Protein AF-A0A653CXF0-F1 (afdb_monomer)

Foldseek 3Di:
DVLVVVQVVCVVPDVDRDDSVRVVVVLVVLLVVLLVLLVVQVCLVPPDDPDDRDDRDDDPSSVVSCVVVDPVRVDDDDPPDPPPPPPPDDDDDDDPPPPDPDDDPDDPDDPPPDPPPDPDDDDPDDDDDDDDDDDDDDDDDDDDDDDPPVVDDPVVVVDPPDDPDDPDPPPPPDDPPPVVVVVVVVVVVVVVVVVVVVVVVVVVVVVVVVVVVVVVVVVVVVVVVVD

Mean predicted aligned error: 22.59 Å

Structure (mmCIF, N/CA/C/O backbone):
data_AF-A0A653CXF0-F1
#
_entry.id   AF-A0A653CXF0-F1
#
loop_
_atom_site.group_PDB
_atom_site.id
_atom_site.type_symbol
_atom_site.label_atom_id
_atom_site.label_alt_id
_atom_site.label_comp_id
_atom_site.label_asym_id
_atom_site.label_entity_id
_atom_site.label_seq_id
_atom_site.pdbx_PDB_ins_code
_atom_site.Cartn_x
_atom_site.Cartn_y
_atom_site.Cartn_z
_atom_site.occupancy
_atom_site.B_iso_or_equiv
_atom_site.auth_seq_id
_atom_site.auth_comp_id
_atom_site.auth_asym_id
_atom_site.auth_atom_id
_atom_site.pdbx_PDB_model_num
ATOM 1 N N . MET A 1 1 ? 15.974 -24.817 -5.672 1.00 69.25 1 MET A N 1
ATOM 2 C CA . MET A 1 1 ? 16.445 -23.540 -6.255 1.00 69.25 1 MET A CA 1
ATOM 3 C C . MET A 1 1 ? 15.367 -22.985 -7.190 1.00 69.25 1 MET A C 1
ATOM 5 O O . MET A 1 1 ? 15.348 -23.376 -8.347 1.00 69.25 1 MET A O 1
ATOM 9 N N . CYS A 1 2 ? 14.448 -22.125 -6.724 1.00 89.69 2 CYS A N 1
ATOM 10 C CA . CYS A 1 2 ? 13.361 -21.602 -7.580 1.00 89.69 2 CYS A CA 1
ATOM 11 C C . CYS A 1 2 ? 13.866 -20.852 -8.822 1.00 89.69 2 CYS A C 1
ATOM 13 O O . CYS A 1 2 ? 13.297 -21.013 -9.890 1.00 89.69 2 CYS A O 1
ATOM 15 N N . TRP A 1 3 ? 14.970 -20.108 -8.713 1.00 92.56 3 TRP A N 1
ATOM 16 C CA . TRP A 1 3 ? 15.541 -19.367 -9.846 1.00 92.56 3 TRP A CA 1
ATOM 17 C C . TRP A 1 3 ? 16.076 -20.253 -10.975 1.00 92.56 3 TRP A C 1
ATOM 19 O O . TRP A 1 3 ? 16.042 -19.825 -12.118 1.00 92.56 3 TRP A O 1
ATOM 29 N N . LYS A 1 4 ? 16.510 -21.484 -10.671 1.00 91.19 4 LYS A N 1
ATOM 30 C CA . LYS A 1 4 ? 16.938 -22.446 -11.699 1.00 91.19 4 LYS A CA 1
ATOM 31 C C . LYS A 1 4 ? 15.759 -22.971 -12.520 1.00 91.19 4 LYS A C 1
ATOM 33 O O . LYS A 1 4 ? 15.875 -23.105 -13.723 1.00 91.19 4 LYS A O 1
ATOM 38 N N . LYS A 1 5 ? 14.599 -23.180 -11.884 1.00 92.81 5 LYS A N 1
ATOM 39 C CA . LYS A 1 5 ? 13.366 -23.544 -12.603 1.00 92.81 5 LYS A CA 1
ATOM 40 C C . LYS A 1 5 ? 12.909 -22.424 -13.537 1.00 92.81 5 LYS A C 1
ATOM 42 O O . LYS A 1 5 ? 12.552 -22.677 -14.673 1.00 92.81 5 LYS A O 1
ATOM 47 N N . VAL A 1 6 ? 12.981 -21.178 -13.061 1.00 91.38 6 VAL A N 1
ATOM 48 C CA . VAL A 1 6 ? 12.663 -19.997 -13.880 1.00 91.38 6 VAL A CA 1
ATOM 49 C C . VAL A 1 6 ? 13.626 -19.864 -15.061 1.00 91.38 6 VAL A C 1
ATOM 51 O O . VAL A 1 6 ? 13.209 -19.476 -16.140 1.00 91.38 6 VAL A O 1
ATOM 54 N N . GLU A 1 7 ? 14.907 -20.176 -14.868 1.00 92.81 7 GLU A N 1
ATOM 55 C CA . GLU A 1 7 ? 15.900 -20.228 -15.945 1.00 92.81 7 GLU A CA 1
ATOM 56 C C . GLU A 1 7 ? 15.576 -21.314 -16.978 1.00 92.81 7 GLU A C 1
ATOM 58 O O . GLU A 1 7 ? 15.587 -21.019 -18.169 1.00 92.81 7 GLU A O 1
ATOM 63 N N . GLU A 1 8 ? 15.256 -22.534 -16.539 1.00 91.38 8 GLU A N 1
ATOM 64 C CA . GLU A 1 8 ? 14.835 -23.633 -17.419 1.00 91.38 8 GLU A CA 1
ATOM 65 C C . GLU A 1 8 ? 13.606 -23.224 -18.249 1.00 91.38 8 GLU A C 1
ATOM 67 O O . GLU A 1 8 ? 13.675 -23.206 -19.475 1.00 91.38 8 GLU A O 1
ATOM 72 N N . GLU A 1 9 ? 12.533 -22.771 -17.595 1.00 92.81 9 GLU A N 1
ATOM 73 C CA . GLU A 1 9 ? 11.303 -22.323 -18.263 1.00 92.81 9 GLU A CA 1
ATOM 74 C C . GLU A 1 9 ? 11.547 -21.138 -19.214 1.00 92.81 9 GLU A C 1
ATOM 76 O O . GLU A 1 9 ? 10.976 -21.082 -20.305 1.00 92.81 9 GLU A O 1
ATOM 81 N N . PHE A 1 10 ? 12.404 -20.185 -18.832 1.00 91.69 10 PHE A N 1
ATOM 82 C CA . PHE A 1 10 ? 12.735 -19.031 -19.669 1.00 91.69 10 PHE A CA 1
ATOM 83 C C . PHE A 1 10 ? 13.493 -19.454 -20.931 1.00 91.69 10 PHE A C 1
ATOM 85 O O . PHE A 1 10 ? 13.161 -19.005 -22.025 1.00 91.69 10 PHE A O 1
ATOM 92 N N . ASN A 1 11 ? 14.478 -20.339 -20.788 1.00 90.25 11 ASN A N 1
ATOM 93 C CA . ASN A 1 11 ? 15.306 -20.811 -21.895 1.00 90.25 11 ASN A CA 1
ATOM 94 C C . ASN A 1 11 ? 14.568 -21.800 -22.816 1.00 90.25 11 ASN A C 1
ATOM 96 O O . ASN A 1 11 ? 14.978 -21.983 -23.958 1.00 90.25 11 ASN A O 1
ATOM 100 N N . GLU A 1 12 ? 13.480 -22.423 -22.354 1.00 91.31 12 GLU A N 1
ATOM 101 C CA . GLU A 1 12 ? 12.572 -23.205 -23.206 1.00 91.31 12 GLU A CA 1
ATOM 102 C C . GLU A 1 12 ? 11.726 -22.321 -24.137 1.00 91.31 12 GLU A C 1
ATOM 104 O O . GLU A 1 12 ? 11.368 -22.744 -25.238 1.00 91.31 12 GLU A O 1
ATOM 109 N N . HIS A 1 13 ? 11.399 -21.099 -23.706 1.00 86.19 13 HIS A N 1
ATOM 110 C CA . HIS A 1 13 ? 10.507 -20.189 -24.433 1.00 86.19 13 HIS A CA 1
ATOM 111 C C . HIS A 1 13 ? 11.250 -19.121 -25.245 1.00 86.19 13 HIS A C 1
ATOM 113 O O . HIS A 1 13 ? 10.732 -18.662 -26.266 1.00 86.19 13 HIS A O 1
ATOM 119 N N . ASP A 1 14 ? 12.434 -18.703 -24.798 1.00 87.06 14 ASP A N 1
ATOM 120 C CA . ASP A 1 14 ? 13.240 -17.671 -25.446 1.00 87.06 14 ASP A CA 1
ATOM 121 C C . ASP A 1 14 ? 14.356 -18.285 -26.308 1.00 87.06 14 ASP A C 1
ATOM 123 O O . ASP A 1 14 ? 14.831 -19.394 -26.073 1.00 87.06 14 ASP A O 1
ATOM 127 N N . LYS A 1 15 ? 14.790 -17.559 -27.339 1.00 80.88 15 LYS A N 1
ATOM 128 C CA . LYS A 1 15 ? 15.885 -18.000 -28.223 1.00 80.88 15 LYS A CA 1
ATOM 129 C C . LYS A 1 15 ? 17.261 -17.721 -27.623 1.00 80.88 15 LYS A C 1
ATOM 131 O O . LYS A 1 15 ? 18.237 -18.360 -28.013 1.00 80.88 15 LYS A O 1
ATOM 136 N N . ASP A 1 16 ? 17.330 -16.774 -26.690 1.00 87.00 16 ASP A N 1
ATOM 137 C CA . ASP A 1 16 ? 18.566 -16.340 -26.055 1.00 87.00 16 ASP A CA 1
ATOM 138 C C . ASP A 1 16 ? 18.723 -16.969 -24.673 1.00 87.00 16 ASP A C 1
ATOM 140 O O . ASP A 1 16 ? 17.953 -16.682 -23.756 1.00 87.00 16 ASP A O 1
ATOM 144 N N . PHE A 1 17 ? 19.795 -17.741 -24.491 1.00 88.75 17 PHE A N 1
ATOM 145 C CA . PHE A 1 17 ? 20.113 -18.316 -23.190 1.00 88.75 17 PHE A CA 1
ATOM 146 C C . PHE A 1 17 ? 20.422 -17.216 -22.163 1.00 88.75 17 PHE A C 1
ATOM 148 O O . PHE A 1 17 ? 21.285 -16.352 -22.379 1.00 88.75 17 PHE A O 1
ATOM 155 N N . LYS A 1 18 ? 19.731 -17.253 -21.022 1.00 88.69 18 LYS A N 1
ATOM 156 C CA . LYS A 1 18 ? 19.993 -16.390 -19.866 1.00 88.69 18 LYS A CA 1
ATOM 157 C C . LYS A 1 18 ? 20.295 -17.242 -18.647 1.00 88.69 18 LYS A C 1
ATOM 159 O O . LYS A 1 18 ? 19.538 -18.146 -18.316 1.00 88.69 18 LYS A O 1
ATOM 164 N N . ASP A 1 19 ? 21.360 -16.868 -17.947 1.00 93.19 19 ASP A N 1
ATOM 165 C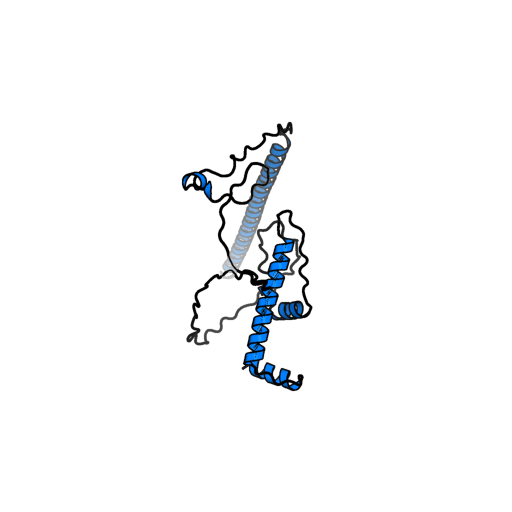 CA . ASP A 1 19 ? 21.697 -17.455 -16.655 1.00 93.19 19 ASP A CA 1
ATOM 166 C C . ASP A 1 19 ? 20.739 -16.967 -15.552 1.00 93.19 19 ASP A C 1
ATOM 168 O O . ASP A 1 19 ? 20.311 -15.800 -15.536 1.00 93.19 19 ASP A O 1
ATOM 172 N N . TRP A 1 20 ? 20.438 -17.838 -14.587 1.00 92.50 20 TRP A N 1
ATOM 173 C CA . TRP A 1 20 ? 19.546 -17.526 -13.466 1.00 92.50 20 TRP A CA 1
ATOM 174 C C . TRP A 1 20 ? 19.986 -16.294 -12.656 1.00 92.50 20 TRP A C 1
ATOM 176 O O . TRP A 1 20 ? 19.126 -15.574 -12.131 1.00 92.50 20 TRP A O 1
ATOM 186 N N . GLN A 1 21 ? 21.292 -15.998 -12.551 1.00 92.88 21 GLN A N 1
ATOM 187 C CA . GLN A 1 21 ? 21.774 -14.798 -11.852 1.00 92.88 21 GLN A CA 1
ATOM 188 C C . GLN A 1 21 ? 21.363 -13.536 -12.606 1.00 92.88 21 GLN A C 1
ATOM 190 O O . GLN A 1 21 ? 20.885 -12.573 -12.001 1.00 92.88 21 GLN A O 1
ATOM 195 N N . SER A 1 22 ? 21.479 -13.563 -13.934 1.00 91.75 22 SER A N 1
ATOM 196 C CA . SER A 1 22 ? 21.090 -12.450 -14.801 1.00 91.75 22 SER A CA 1
ATOM 197 C C . SER A 1 22 ? 19.585 -12.189 -14.734 1.00 91.75 22 SER A C 1
ATOM 199 O O . SER A 1 22 ? 19.161 -11.036 -14.618 1.00 91.75 22 SER A O 1
ATOM 201 N N . LEU A 1 23 ? 18.767 -13.248 -14.728 1.00 91.56 23 LEU A N 1
ATOM 202 C CA . LEU A 1 23 ? 17.313 -13.143 -14.563 1.00 91.56 23 LEU A CA 1
ATOM 203 C C . LEU A 1 23 ? 16.937 -12.561 -13.195 1.00 91.56 23 LEU A C 1
ATOM 205 O O . LEU A 1 23 ? 16.112 -11.647 -13.109 1.00 91.56 23 LEU A O 1
ATOM 209 N N . LYS A 1 24 ? 17.601 -13.015 -12.128 1.00 93.25 24 LYS A N 1
ATOM 210 C CA . LYS A 1 24 ? 17.402 -12.496 -10.771 1.00 93.25 24 LYS A CA 1
ATOM 211 C C . LYS A 1 24 ? 17.770 -11.015 -10.659 1.00 93.25 24 LYS A C 1
ATOM 213 O O . LYS A 1 24 ? 17.011 -10.235 -10.081 1.00 93.25 24 LYS A O 1
ATOM 218 N N . ILE A 1 25 ? 18.907 -10.604 -11.224 1.00 93.88 25 ILE A N 1
ATOM 219 C CA . ILE A 1 25 ? 19.340 -9.199 -11.255 1.00 93.88 25 ILE A CA 1
ATOM 220 C C . ILE A 1 25 ? 18.326 -8.352 -12.027 1.00 93.88 25 ILE A C 1
ATOM 222 O O . ILE A 1 25 ? 17.895 -7.307 -11.535 1.00 93.88 25 ILE A O 1
ATOM 226 N N . LYS A 1 26 ? 17.888 -8.818 -13.202 1.00 92.38 26 LYS A N 1
ATOM 227 C CA . LYS A 1 26 ? 16.883 -8.129 -14.016 1.00 92.38 26 LYS A CA 1
ATOM 228 C C . LYS A 1 26 ? 15.578 -7.942 -13.244 1.00 92.38 26 LYS A C 1
ATOM 230 O O . LYS A 1 26 ? 15.078 -6.821 -13.184 1.00 92.38 26 LYS A O 1
ATOM 235 N N . TYR A 1 27 ? 15.071 -8.991 -12.599 1.00 94.12 27 TYR A N 1
ATOM 236 C CA . TYR A 1 27 ? 13.871 -8.906 -11.768 1.00 94.12 27 TYR A CA 1
ATOM 237 C C . TYR A 1 27 ? 14.033 -7.910 -10.616 1.00 94.12 27 TYR A C 1
ATOM 239 O O . TYR A 1 27 ? 13.170 -7.059 -10.417 1.00 94.12 27 TYR A O 1
ATOM 247 N N . ASN A 1 28 ? 15.152 -7.949 -9.890 1.00 93.06 28 ASN A N 1
ATOM 248 C CA . ASN A 1 28 ? 15.410 -7.009 -8.797 1.00 93.06 28 ASN A CA 1
ATOM 249 C C . ASN A 1 28 ? 15.476 -5.554 -9.280 1.00 93.06 28 ASN A C 1
ATOM 251 O O . ASN A 1 28 ? 14.953 -4.656 -8.618 1.00 93.06 28 ASN A O 1
ATOM 255 N N . ASN A 1 29 ? 16.072 -5.318 -10.449 1.00 93.56 29 ASN A N 1
ATOM 256 C CA . ASN A 1 29 ? 16.107 -3.999 -11.069 1.00 93.56 29 ASN A CA 1
ATOM 257 C C . ASN A 1 29 ? 14.707 -3.534 -11.483 1.00 93.56 29 ASN A C 1
ATOM 259 O O . ASN A 1 29 ? 14.353 -2.387 -11.216 1.00 93.56 29 ASN A O 1
ATOM 263 N N . LEU A 1 30 ? 13.896 -4.416 -12.078 1.00 93.31 30 LEU A N 1
ATOM 264 C CA . LEU A 1 30 ? 12.495 -4.123 -12.391 1.00 93.31 30 LEU A CA 1
ATOM 265 C C . LEU A 1 30 ? 11.718 -3.797 -11.115 1.00 93.31 30 LEU A C 1
ATOM 267 O O . LEU A 1 30 ? 11.130 -2.728 -11.025 1.00 93.31 30 LEU A O 1
ATOM 271 N N . LYS A 1 31 ? 11.811 -4.641 -10.085 1.00 92.19 31 LYS A N 1
ATOM 272 C CA . LYS A 1 31 ? 11.182 -4.432 -8.775 1.00 92.19 31 LYS A CA 1
ATOM 273 C C . LYS A 1 31 ? 11.522 -3.065 -8.178 1.00 92.19 31 LYS A C 1
ATOM 275 O O . LYS A 1 31 ? 10.624 -2.367 -7.710 1.00 92.19 31 LYS A O 1
ATOM 280 N N . ARG A 1 32 ? 12.797 -2.660 -8.199 1.00 91.12 32 ARG A N 1
ATOM 281 C CA . ARG A 1 32 ? 13.229 -1.333 -7.723 1.00 91.12 32 ARG A CA 1
ATOM 282 C C . ARG A 1 32 ? 12.626 -0.204 -8.561 1.00 91.12 32 ARG A C 1
ATOM 284 O O . ARG A 1 32 ? 12.053 0.722 -7.994 1.00 91.12 32 ARG A O 1
ATOM 291 N N . LYS A 1 33 ? 12.706 -0.300 -9.892 1.00 91.38 33 LYS A N 1
ATOM 292 C CA . LYS A 1 33 ? 12.145 0.704 -10.814 1.00 91.38 33 LYS A CA 1
ATOM 293 C C . LYS A 1 33 ? 10.635 0.858 -10.64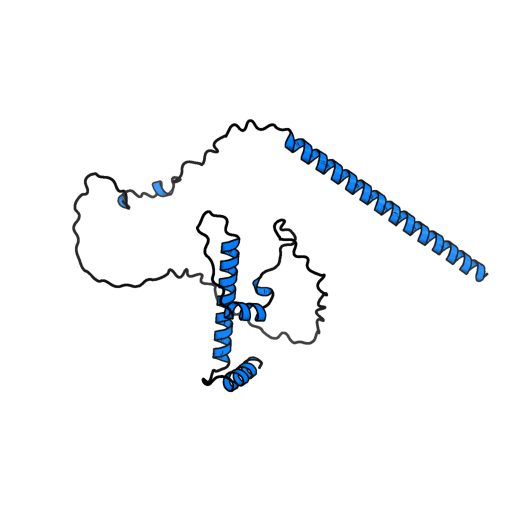8 1.00 91.38 33 LYS A C 1
ATOM 295 O O . LYS A 1 33 ? 10.143 1.980 -10.586 1.00 91.38 33 LYS A O 1
ATOM 300 N N . THR A 1 34 ? 9.913 -0.252 -10.526 1.00 91.31 34 THR A N 1
ATOM 301 C CA . THR A 1 34 ? 8.467 -0.262 -10.305 1.00 91.31 34 THR A CA 1
ATOM 302 C C . THR A 1 34 ? 8.120 0.430 -8.989 1.00 91.31 34 THR A C 1
ATOM 304 O O . THR A 1 34 ? 7.308 1.350 -8.994 1.00 91.31 34 THR A O 1
ATOM 307 N N . LYS A 1 35 ? 8.786 0.085 -7.876 1.00 89.75 35 LYS A N 1
ATOM 308 C CA . LYS A 1 35 ? 8.574 0.766 -6.585 1.00 89.75 35 LYS A CA 1
ATOM 309 C C . LYS A 1 35 ? 8.770 2.279 -6.685 1.00 89.75 35 LYS A C 1
ATOM 311 O O . LYS A 1 35 ? 7.919 3.030 -6.216 1.00 89.75 35 LYS A O 1
ATOM 316 N N . LEU A 1 36 ? 9.850 2.713 -7.337 1.00 89.75 36 LEU A N 1
ATOM 317 C CA . LEU A 1 36 ? 10.123 4.132 -7.542 1.00 89.75 36 LEU A CA 1
ATOM 318 C C . LEU A 1 36 ? 8.989 4.802 -8.329 1.00 89.75 36 LEU A C 1
ATOM 320 O O . LEU A 1 36 ? 8.429 5.788 -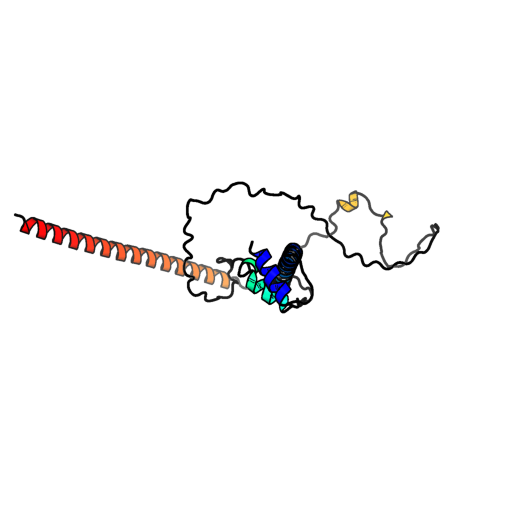7.863 1.00 89.75 36 LEU A O 1
ATOM 324 N N . LYS A 1 37 ? 8.569 4.219 -9.457 1.00 89.56 37 LYS A N 1
ATOM 325 C CA . LYS A 1 37 ? 7.505 4.779 -10.305 1.00 89.56 37 LYS A CA 1
ATOM 326 C C . LYS A 1 37 ? 6.167 4.929 -9.589 1.00 89.56 37 LYS A C 1
ATOM 328 O O . LYS A 1 37 ? 5.513 5.958 -9.731 1.00 89.56 37 LYS A O 1
ATOM 333 N N . PHE A 1 38 ? 5.761 3.933 -8.809 1.00 88.19 38 PHE A N 1
ATOM 334 C CA . PHE A 1 38 ? 4.520 4.025 -8.038 1.00 88.19 38 PHE A CA 1
ATOM 335 C C . PHE A 1 38 ? 4.629 5.034 -6.889 1.00 88.19 38 PHE A C 1
ATOM 337 O O . PHE A 1 38 ? 3.664 5.750 -6.627 1.00 88.19 38 PHE A O 1
ATOM 344 N N . SER A 1 39 ? 5.800 5.156 -6.254 1.00 86.25 39 SER A N 1
ATOM 345 C CA . SER A 1 39 ? 6.029 6.184 -5.231 1.00 86.25 39 SER A CA 1
ATOM 346 C C . SER A 1 39 ? 6.010 7.603 -5.812 1.00 86.25 39 SER A C 1
ATOM 348 O O . SER A 1 39 ? 5.374 8.480 -5.235 1.00 86.25 39 SER A O 1
ATOM 350 N N . GLU A 1 40 ? 6.612 7.812 -6.990 1.00 86.94 40 GLU A N 1
ATOM 351 C CA . GLU A 1 40 ? 6.558 9.074 -7.741 1.00 86.94 40 GLU A CA 1
ATOM 352 C C . GLU A 1 40 ? 5.114 9.420 -8.106 1.00 86.94 40 GLU A C 1
ATOM 354 O O . GLU A 1 40 ? 4.685 10.555 -7.924 1.00 86.94 40 GLU A O 1
ATOM 359 N N . ASN A 1 41 ? 4.342 8.436 -8.578 1.00 87.31 41 ASN A N 1
ATOM 360 C CA . ASN A 1 41 ? 2.943 8.647 -8.929 1.00 87.31 41 ASN A CA 1
ATOM 361 C C . ASN A 1 41 ? 2.108 9.049 -7.705 1.00 87.31 41 ASN A C 1
ATOM 363 O O . ASN A 1 41 ? 1.360 10.020 -7.766 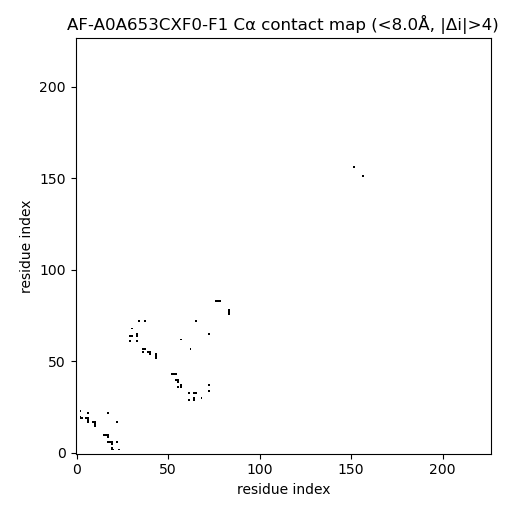1.00 87.31 41 ASN A O 1
ATOM 367 N N . LYS A 1 42 ? 2.273 8.347 -6.574 1.00 84.25 42 LYS A N 1
ATOM 368 C CA . LYS A 1 42 ? 1.588 8.680 -5.317 1.00 84.25 42 LYS A CA 1
ATOM 369 C C . LYS A 1 42 ? 1.956 10.086 -4.848 1.00 84.25 42 LYS A C 1
ATOM 371 O O . LYS A 1 42 ? 1.066 10.861 -4.518 1.00 84.25 42 LYS A O 1
ATOM 376 N N . LEU A 1 43 ? 3.243 10.433 -4.896 1.00 83.19 43 LEU A N 1
ATOM 377 C CA . LEU A 1 43 ? 3.723 11.762 -4.532 1.00 83.19 43 LEU A CA 1
ATOM 378 C C . LEU A 1 43 ? 3.111 12.838 -5.430 1.00 83.19 43 LEU A C 1
ATOM 380 O O . LEU A 1 43 ? 2.602 13.819 -4.904 1.00 83.19 43 LEU A O 1
ATOM 384 N N . ASN A 1 44 ? 3.093 12.644 -6.751 1.00 83.38 44 ASN A N 1
ATOM 385 C CA . ASN A 1 44 ? 2.508 13.605 -7.690 1.00 83.38 44 ASN A CA 1
ATOM 386 C C . ASN A 1 44 ? 1.001 13.808 -7.469 1.00 83.38 44 ASN A C 1
ATOM 388 O O . ASN A 1 44 ? 0.498 14.898 -7.731 1.00 83.38 44 ASN A O 1
ATOM 392 N N . ILE A 1 45 ? 0.288 12.785 -6.985 1.00 80.69 45 ILE A N 1
ATOM 393 C CA . ILE A 1 45 ? -1.131 12.881 -6.611 1.00 80.69 45 ILE A CA 1
ATOM 394 C C . ILE A 1 45 ? -1.299 13.682 -5.312 1.00 80.69 45 ILE A C 1
ATOM 396 O O . ILE A 1 45 ? -2.170 14.543 -5.233 1.00 80.69 45 ILE A O 1
ATOM 400 N N . THR A 1 46 ? -0.468 13.426 -4.298 1.00 78.19 46 THR A N 1
ATOM 401 C CA . THR A 1 46 ? -0.604 14.039 -2.963 1.00 78.19 46 THR A CA 1
ATOM 402 C C . THR A 1 46 ? 0.159 15.357 -2.799 1.00 78.19 46 THR A C 1
ATOM 404 O O . THR A 1 46 ? 0.124 15.963 -1.729 1.00 78.19 46 THR A O 1
ATOM 407 N N . GLN A 1 47 ? 0.911 15.803 -3.808 1.00 80.50 47 GLN A N 1
ATOM 408 C CA . GLN A 1 47 ? 1.773 16.975 -3.687 1.00 80.50 47 GLN A CA 1
ATOM 409 C C . GLN A 1 47 ? 0.945 18.260 -3.585 1.00 80.50 47 GLN A C 1
ATOM 411 O O . GLN A 1 47 ? 0.370 18.750 -4.553 1.00 80.50 47 GLN A O 1
ATOM 416 N N . THR A 1 48 ? 0.973 18.885 -2.412 1.00 77.88 48 THR A N 1
ATOM 417 C CA . THR A 1 48 ? 0.428 20.227 -2.203 1.00 77.88 48 THR A CA 1
ATOM 418 C C . THR A 1 48 ? 1.530 21.257 -2.421 1.00 77.88 48 THR A C 1
ATOM 420 O O . THR A 1 48 ? 2.424 21.405 -1.588 1.00 77.88 48 THR A O 1
ATOM 423 N N . GLY A 1 49 ? 1.505 21.971 -3.547 1.00 79.12 49 GLY A N 1
ATOM 424 C CA . GLY A 1 49 ? 2.552 22.959 -3.803 1.00 79.12 49 GLY A CA 1
ATOM 425 C C . GLY A 1 49 ? 2.539 23.616 -5.171 1.00 79.12 49 GLY A C 1
ATOM 426 O O . GLY A 1 49 ? 3.609 23.737 -5.744 1.00 79.12 49 GLY A O 1
ATOM 427 N N . GLY A 1 50 ? 1.373 24.005 -5.705 1.00 79.62 50 GLY A N 1
ATOM 428 C CA . GLY A 1 50 ? 1.207 24.935 -6.843 1.00 79.62 50 GLY A CA 1
ATOM 429 C C . GLY A 1 50 ? 1.947 24.639 -8.161 1.00 79.62 50 GLY A C 1
ATOM 430 O O . GLY A 1 50 ? 1.832 25.422 -9.100 1.00 79.62 50 GLY A O 1
ATOM 431 N N . GLY A 1 51 ? 2.720 23.559 -8.239 1.00 79.81 51 GLY A N 1
ATOM 432 C CA . GLY A 1 51 ? 3.490 23.160 -9.404 1.00 79.81 51 GLY A CA 1
ATOM 433 C C . GLY A 1 51 ? 2.618 22.440 -10.429 1.00 79.81 51 GLY A C 1
ATOM 434 O O . GLY A 1 51 ? 1.560 21.911 -10.083 1.00 79.81 51 GLY A O 1
ATOM 435 N N . PRO A 1 52 ? 3.045 22.411 -11.699 1.00 77.25 52 PRO A N 1
ATOM 436 C CA . PRO A 1 52 ? 2.331 21.680 -12.732 1.00 77.25 52 PRO A CA 1
ATOM 437 C C . PRO A 1 52 ? 2.317 20.182 -12.405 1.00 77.25 52 PRO A C 1
ATOM 439 O O . PRO A 1 52 ? 3.356 19.603 -12.076 1.00 77.25 52 PRO A O 1
ATOM 442 N N . TYR A 1 53 ? 1.142 19.563 -12.527 1.00 80.00 53 TYR A N 1
ATOM 443 C CA . TYR A 1 53 ? 0.982 18.117 -12.405 1.00 80.00 53 TYR A CA 1
ATOM 444 C C . TYR A 1 53 ? 1.874 17.393 -13.422 1.00 80.00 53 TYR A C 1
ATOM 446 O O . TYR A 1 53 ? 1.921 17.762 -14.599 1.00 80.00 53 TYR A O 1
ATOM 454 N N . ARG A 1 54 ? 2.580 16.354 -12.965 1.00 78.19 54 ARG A N 1
ATOM 455 C CA . ARG A 1 54 ? 3.398 15.482 -13.812 1.00 78.19 54 ARG A CA 1
ATOM 456 C C . ARG A 1 54 ? 2.754 14.105 -13.870 1.00 78.19 54 ARG A C 1
ATOM 458 O O . ARG A 1 54 ? 2.783 13.360 -12.892 1.00 78.19 54 ARG A O 1
ATOM 465 N N . GLU A 1 55 ? 2.203 13.763 -15.027 1.00 77.38 55 GLU A N 1
ATOM 466 C CA . GLU A 1 55 ? 1.661 12.429 -15.262 1.00 77.38 55 GLU A CA 1
ATOM 467 C C . GLU A 1 55 ? 2.803 11.404 -15.309 1.00 77.38 55 GLU A C 1
ATOM 469 O O . GLU A 1 55 ? 3.722 11.502 -16.130 1.00 77.38 55 GLU A O 1
ATOM 474 N N . VAL A 1 56 ? 2.761 10.410 -14.419 1.00 80.31 56 VAL A N 1
ATOM 475 C CA . VAL A 1 56 ? 3.692 9.279 -14.454 1.00 80.31 56 VAL A CA 1
ATOM 476 C C . VAL A 1 56 ? 3.068 8.184 -15.304 1.00 80.31 56 VAL A C 1
ATOM 478 O O . VAL A 1 56 ? 2.111 7.535 -14.891 1.00 80.31 56 VAL A O 1
ATOM 481 N N . LYS A 1 57 ? 3.626 7.941 -16.492 1.00 82.56 57 LYS A N 1
ATOM 482 C CA . LYS A 1 57 ? 3.200 6.819 -17.337 1.00 82.56 57 LYS A CA 1
ATOM 483 C C . LYS A 1 57 ? 3.591 5.497 -16.674 1.00 82.56 57 LYS A C 1
ATOM 485 O O . LYS A 1 57 ? 4.778 5.207 -16.511 1.00 82.56 57 LYS A O 1
ATOM 490 N N . ILE A 1 58 ? 2.593 4.704 -16.290 1.00 85.12 58 ILE A N 1
ATOM 491 C CA . ILE A 1 58 ? 2.789 3.368 -15.725 1.00 85.12 58 ILE A CA 1
ATOM 492 C C . ILE A 1 58 ? 2.732 2.352 -16.864 1.00 85.12 58 ILE A C 1
ATOM 494 O O . ILE A 1 58 ? 1.674 2.088 -17.426 1.00 85.12 58 ILE A O 1
ATOM 498 N N . ASP A 1 59 ? 3.888 1.783 -17.198 1.00 89.12 59 ASP A N 1
ATOM 499 C CA . ASP A 1 59 ? 3.991 0.726 -18.210 1.00 89.12 59 ASP A CA 1
ATOM 500 C C . ASP A 1 59 ? 3.293 -0.581 -17.780 1.00 89.12 59 ASP A C 1
ATOM 502 O O . ASP A 1 59 ? 3.308 -0.920 -16.591 1.00 89.12 59 ASP A O 1
ATOM 506 N N . PRO A 1 60 ? 2.790 -1.395 -18.730 1.00 89.31 60 PRO A N 1
ATOM 507 C CA . PRO A 1 60 ? 2.143 -2.676 -18.432 1.00 89.31 60 PRO A CA 1
ATOM 508 C C . PRO A 1 60 ? 3.078 -3.661 -17.713 1.00 89.31 60 PRO A C 1
ATOM 510 O O . PRO A 1 60 ? 2.641 -4.431 -16.862 1.00 89.31 60 PRO A O 1
ATOM 513 N N . VAL A 1 61 ? 4.386 -3.585 -17.977 1.00 88.94 61 VAL A N 1
ATOM 514 C CA . VAL A 1 61 ? 5.400 -4.375 -17.259 1.00 88.94 61 VAL A CA 1
ATOM 515 C C . VAL A 1 61 ? 5.442 -4.003 -15.774 1.00 88.94 61 VAL A C 1
ATOM 517 O O . VAL A 1 61 ? 5.576 -4.876 -14.924 1.00 88.94 61 VAL A O 1
ATOM 520 N N . ASN A 1 62 ? 5.283 -2.721 -15.434 1.00 88.06 62 ASN A N 1
ATOM 521 C CA . ASN A 1 62 ? 5.254 -2.282 -14.038 1.00 88.06 62 ASN A CA 1
ATOM 522 C C . ASN A 1 62 ? 3.992 -2.765 -13.318 1.00 88.06 62 ASN A C 1
ATOM 524 O O . ASN A 1 62 ? 4.071 -3.096 -12.138 1.00 88.06 62 ASN A O 1
ATOM 528 N N . LEU A 1 63 ? 2.855 -2.842 -14.016 1.00 88.81 63 LEU A N 1
ATOM 529 C CA . LEU A 1 63 ? 1.632 -3.443 -13.477 1.00 88.81 63 LEU A CA 1
ATOM 530 C C . LEU A 1 63 ? 1.817 -4.937 -13.190 1.00 88.81 63 LEU A C 1
ATOM 532 O O . LEU A 1 63 ? 1.489 -5.374 -12.092 1.00 88.81 63 LEU A O 1
ATOM 536 N N . ALA A 1 64 ? 2.415 -5.694 -14.113 1.00 90.88 64 ALA A N 1
ATOM 537 C CA . ALA A 1 64 ? 2.706 -7.112 -13.892 1.00 90.88 64 ALA A CA 1
ATOM 538 C C . ALA A 1 64 ? 3.654 -7.330 -12.697 1.00 90.88 64 ALA A C 1
ATOM 540 O O . ALA A 1 64 ? 3.437 -8.205 -11.866 1.00 90.88 64 ALA A O 1
ATOM 541 N N . ILE A 1 65 ? 4.689 -6.493 -12.559 1.00 92.00 65 ILE A N 1
ATOM 542 C CA . ILE A 1 65 ? 5.605 -6.553 -11.411 1.00 92.00 65 ILE A CA 1
ATOM 543 C C . ILE A 1 65 ? 4.902 -6.149 -10.108 1.00 92.00 65 ILE A C 1
ATOM 545 O O . ILE A 1 65 ? 5.179 -6.741 -9.065 1.00 92.00 65 ILE A O 1
ATOM 549 N N . LYS A 1 66 ? 3.986 -5.173 -10.148 1.00 89.25 66 LYS A N 1
ATOM 550 C CA . LYS A 1 66 ? 3.164 -4.806 -8.988 1.00 89.25 66 LYS A CA 1
ATOM 551 C C . LYS A 1 66 ? 2.316 -5.993 -8.528 1.00 89.25 66 LYS A C 1
ATOM 553 O O . LYS A 1 66 ? 2.301 -6.265 -7.333 1.00 89.25 66 LYS A O 1
ATOM 558 N N . ASP A 1 67 ? 1.682 -6.704 -9.454 1.00 90.31 67 ASP A N 1
ATOM 559 C CA . ASP A 1 67 ? 0.855 -7.876 -9.152 1.00 90.31 67 ASP A CA 1
ATOM 560 C C . ASP A 1 67 ? 1.673 -8.998 -8.484 1.00 90.31 67 ASP A C 1
ATOM 562 O O . ASP A 1 67 ? 1.286 -9.532 -7.448 1.00 90.31 67 ASP A O 1
ATOM 566 N N . ILE A 1 68 ? 2.890 -9.253 -8.981 1.00 90.50 68 ILE A N 1
ATOM 567 C CA . ILE A 1 68 ? 3.820 -10.237 -8.397 1.00 90.50 68 ILE A CA 1
ATOM 568 C C . ILE A 1 68 ? 4.279 -9.843 -6.978 1.00 90.50 68 ILE A C 1
ATOM 570 O O . ILE A 1 68 ? 4.490 -10.707 -6.127 1.00 90.50 68 ILE A O 1
ATOM 574 N N . ILE A 1 69 ? 4.496 -8.549 -6.713 1.00 88.38 69 ILE A N 1
ATOM 575 C CA . ILE A 1 69 ? 4.961 -8.052 -5.403 1.00 88.38 69 ILE A CA 1
ATOM 576 C C . ILE A 1 69 ? 3.807 -7.952 -4.393 1.00 88.38 69 ILE A C 1
ATOM 578 O O . ILE A 1 69 ? 4.027 -8.108 -3.187 1.00 88.38 69 ILE A O 1
ATOM 582 N N . GLY A 1 70 ? 2.597 -7.672 -4.876 1.00 84.38 70 GLY A N 1
ATOM 583 C CA . GLY A 1 70 ? 1.393 -7.528 -4.072 1.00 84.38 70 GLY A CA 1
ATOM 584 C C . GLY A 1 70 ? 1.379 -6.261 -3.194 1.00 84.38 70 GLY A C 1
ATOM 585 O O . GLY A 1 70 ? 1.957 -5.229 -3.561 1.00 84.38 70 GLY A O 1
ATOM 586 N N . PRO A 1 71 ? 0.736 -6.311 -2.011 1.00 78.94 71 PRO A N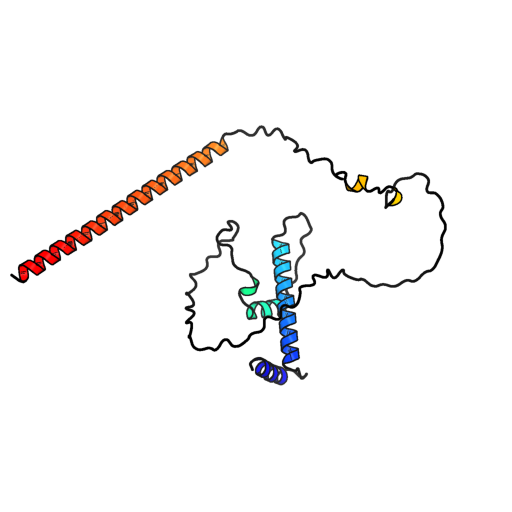 1
ATOM 587 C CA . PRO A 1 71 ? 0.379 -5.128 -1.213 1.00 78.94 71 PRO A CA 1
ATOM 588 C C . PRO A 1 71 ? 1.577 -4.358 -0.637 1.00 78.94 71 PRO A C 1
ATOM 590 O O . PRO A 1 71 ? 1.436 -3.214 -0.211 1.00 78.94 71 PRO A O 1
ATOM 593 N N . GLN A 1 72 ? 2.789 -4.924 -0.686 1.00 77.06 72 GLN A N 1
ATOM 594 C CA . GLN A 1 72 ? 4.020 -4.256 -0.237 1.00 77.06 72 GLN A CA 1
ATOM 595 C C . GLN A 1 72 ? 4.313 -2.936 -0.972 1.00 77.06 72 GLN A C 1
ATOM 597 O O . GLN A 1 72 ? 5.192 -2.186 -0.547 1.00 77.06 72 GLN A O 1
ATOM 602 N N . LEU A 1 73 ? 3.657 -2.691 -2.109 1.00 77.81 73 LEU A N 1
ATOM 603 C CA . LEU A 1 73 ? 3.888 -1.522 -2.952 1.00 77.81 73 LEU A CA 1
ATOM 604 C C . LEU A 1 73 ? 2.953 -0.342 -2.638 1.00 77.81 73 LEU A C 1
ATOM 606 O O . LEU A 1 73 ? 3.354 0.801 -2.836 1.00 77.81 73 LEU A O 1
ATOM 610 N N . ASP A 1 74 ? 1.743 -0.608 -2.139 1.00 74.88 74 ASP A N 1
ATOM 611 C CA . ASP A 1 74 ? 0.719 0.424 -1.901 1.00 74.88 74 ASP A CA 1
ATOM 612 C C . ASP A 1 74 ? 0.849 1.078 -0.505 1.00 74.88 74 ASP A C 1
ATOM 614 O O . ASP A 1 74 ? 0.438 2.230 -0.299 1.00 74.88 74 ASP A O 1
ATOM 618 N N . GLY A 1 75 ? 1.554 0.400 0.411 1.00 71.69 75 GLY A N 1
ATOM 619 C CA . GLY A 1 75 ? 1.725 0.810 1.805 1.00 71.69 75 GLY A CA 1
ATOM 620 C C . GLY A 1 75 ? 0.490 0.488 2.647 1.00 71.69 75 GLY A C 1
ATOM 621 O O . GLY A 1 75 ? -0.559 0.136 2.119 1.00 71.69 75 GLY A O 1
ATOM 622 N N . PHE A 1 76 ? 0.617 0.586 3.970 1.00 72.38 76 PHE A N 1
ATOM 623 C CA . PHE A 1 76 ? -0.526 0.391 4.861 1.00 72.38 76 PHE A CA 1
ATOM 624 C C . PHE A 1 76 ? -1.442 1.614 4.813 1.00 72.38 76 PHE A C 1
ATOM 626 O O . PHE A 1 76 ? -0.963 2.752 4.865 1.00 72.38 76 PHE A O 1
ATOM 633 N N . SER A 1 77 ? -2.750 1.378 4.726 1.00 69.62 77 SER A N 1
ATOM 634 C CA . SER A 1 77 ? -3.753 2.411 4.963 1.00 69.62 77 SER A CA 1
ATOM 635 C C . SER A 1 77 ? -3.665 2.859 6.424 1.00 69.62 77 SER A C 1
ATOM 637 O O . SER A 1 77 ? -3.566 2.051 7.350 1.00 69.62 77 SER A O 1
ATOM 639 N N . ASN A 1 78 ? -3.629 4.172 6.644 1.00 75.31 78 ASN A N 1
ATOM 640 C CA . ASN A 1 78 ? -3.650 4.717 7.992 1.00 75.31 78 ASN A CA 1
ATOM 641 C C . ASN A 1 78 ? -5.103 4.777 8.473 1.00 75.31 78 ASN A C 1
ATOM 643 O O . ASN A 1 78 ? -5.876 5.598 7.995 1.00 75.31 78 ASN A O 1
ATOM 647 N N . ILE A 1 79 ? -5.453 3.943 9.452 1.00 78.50 79 ILE A N 1
ATOM 648 C CA . ILE A 1 79 ? -6.799 3.886 10.050 1.00 78.50 79 ILE A CA 1
ATOM 649 C C . ILE A 1 79 ? -7.210 5.165 10.803 1.00 78.50 79 ILE A C 1
ATOM 651 O O . ILE A 1 79 ? -8.354 5.283 11.229 1.00 78.50 79 ILE A O 1
ATOM 655 N N . TYR A 1 80 ? -6.280 6.100 11.009 1.00 80.69 80 TYR A N 1
ATOM 656 C CA . TYR A 1 80 ? -6.523 7.387 11.665 1.00 80.69 80 TYR A CA 1
ATOM 657 C C . TYR A 1 80 ? -6.546 8.566 10.682 1.00 80.69 80 TYR A C 1
ATOM 659 O O . TYR A 1 80 ? -6.593 9.716 11.120 1.00 80.69 80 TYR A O 1
ATOM 667 N N . ASP A 1 81 ? -6.442 8.301 9.379 1.00 73.44 81 ASP A N 1
ATOM 668 C CA . ASP A 1 81 ? -6.515 9.329 8.346 1.00 73.44 81 ASP A CA 1
ATOM 669 C C . ASP A 1 81 ? -7.977 9.539 7.927 1.00 73.44 81 ASP A C 1
ATOM 671 O O . ASP A 1 81 ? -8.619 8.622 7.422 1.00 73.44 81 ASP A O 1
ATOM 675 N N . ASN A 1 82 ? -8.516 10.738 8.167 1.00 68.19 82 ASN A N 1
ATOM 676 C CA . ASN A 1 82 ? -9.906 11.082 7.829 1.00 68.19 82 ASN A CA 1
ATOM 677 C C . ASN A 1 82 ? -10.107 11.331 6.324 1.00 68.19 82 ASN A C 1
ATOM 679 O O . ASN A 1 82 ? -11.248 11.483 5.891 1.00 68.19 82 ASN A O 1
ATOM 683 N N . ASP A 1 83 ? -9.016 11.379 5.551 1.00 66.25 83 ASP A N 1
ATOM 684 C CA . ASP A 1 83 ? -9.035 11.537 4.094 1.00 66.25 83 ASP A CA 1
ATOM 685 C C . ASP A 1 83 ? -8.928 10.181 3.364 1.00 66.25 83 ASP A C 1
ATOM 687 O O . ASP A 1 83 ? -8.895 10.135 2.132 1.00 66.25 83 ASP A O 1
ATOM 691 N N . ALA A 1 84 ? -8.853 9.064 4.100 1.00 59.53 84 ALA A N 1
ATOM 692 C CA . ALA A 1 84 ? -8.886 7.738 3.502 1.00 59.53 84 ALA A CA 1
ATOM 693 C C . ALA A 1 84 ? -10.300 7.469 2.968 1.00 59.53 84 ALA A C 1
ATOM 695 O O . ALA A 1 84 ? -11.225 7.242 3.747 1.00 59.53 84 ALA A O 1
ATOM 696 N N . ASP A 1 85 ? -10.454 7.507 1.639 1.00 56.59 85 ASP A N 1
ATOM 697 C CA . ASP A 1 85 ? -11.657 7.041 0.943 1.00 56.59 85 ASP A CA 1
ATOM 698 C C . ASP A 1 85 ? -12.136 5.736 1.589 1.00 56.59 85 ASP A C 1
ATOM 700 O O . ASP A 1 85 ? -11.347 4.795 1.731 1.00 56.59 85 ASP A O 1
ATOM 704 N N . GLU A 1 86 ? -13.414 5.692 1.979 1.00 50.56 86 GLU A N 1
ATOM 705 C CA . GLU A 1 86 ? -14.100 4.520 2.525 1.00 50.56 86 GLU A CA 1
ATOM 706 C C . GLU A 1 86 ? -14.058 3.371 1.506 1.00 50.56 86 GLU A C 1
ATOM 708 O O . GLU A 1 86 ? -15.014 3.080 0.782 1.00 50.56 86 GLU A O 1
ATOM 713 N N . ARG A 1 87 ? -12.920 2.686 1.418 1.00 50.50 87 ARG A N 1
ATOM 714 C CA . ARG A 1 87 ? -12.826 1.401 0.754 1.00 50.50 87 ARG A CA 1
ATOM 715 C C . ARG A 1 87 ? -13.436 0.409 1.724 1.00 50.50 87 ARG A C 1
ATOM 717 O O . ARG A 1 87 ? -12.835 0.055 2.731 1.00 50.50 87 ARG A O 1
ATOM 724 N N . ILE A 1 88 ? -14.671 0.021 1.430 1.00 48.53 88 ILE A N 1
ATOM 725 C CA . ILE A 1 88 ? -15.356 -1.099 2.065 1.00 48.53 88 ILE A CA 1
ATOM 726 C C . ILE A 1 88 ? -14.479 -2.339 1.834 1.00 48.53 88 ILE A C 1
ATOM 728 O O . ILE A 1 88 ? -14.555 -2.979 0.787 1.00 48.53 88 ILE A O 1
ATOM 732 N N . GLU A 1 89 ? -13.589 -2.632 2.777 1.00 50.72 89 GLU A N 1
ATOM 733 C CA . GLU A 1 89 ? -12.871 -3.896 2.842 1.00 50.72 89 GLU A CA 1
ATOM 734 C C . GLU A 1 89 ? -13.792 -4.902 3.537 1.00 50.72 89 GLU A C 1
ATOM 736 O O . GLU A 1 89 ? -14.171 -4.741 4.700 1.00 50.72 89 GLU A O 1
ATOM 741 N N . GLU A 1 90 ? -14.207 -5.933 2.796 1.00 52.62 90 GLU A N 1
ATOM 742 C CA . GLU A 1 90 ? -14.750 -7.145 3.406 1.00 52.62 90 GLU A CA 1
ATOM 743 C C . GLU A 1 90 ? -13.752 -7.667 4.454 1.00 52.62 90 GLU A C 1
ATOM 745 O O . GLU A 1 90 ? -12.543 -7.593 4.229 1.00 52.62 90 GLU A O 1
ATOM 750 N N . PRO A 1 91 ? -14.219 -8.209 5.593 1.00 49.03 91 PRO A N 1
ATOM 751 C CA . PRO A 1 91 ? -13.330 -8.614 6.672 1.00 49.03 91 PRO A CA 1
ATOM 752 C C . PRO A 1 91 ? -12.361 -9.701 6.193 1.00 49.03 91 PRO A C 1
ATOM 754 O O . PRO A 1 91 ? -12.752 -10.844 5.937 1.00 49.03 91 PRO A O 1
ATOM 757 N N . GLU A 1 92 ? -11.081 -9.338 6.092 1.00 50.88 92 GLU A N 1
ATOM 758 C CA . GLU A 1 92 ? -9.998 -10.253 5.760 1.00 50.88 92 GLU A CA 1
ATOM 759 C C . GLU A 1 92 ? -9.969 -11.420 6.760 1.00 50.88 92 GLU A C 1
ATOM 761 O O . GLU A 1 92 ? -9.929 -11.247 7.983 1.00 50.88 92 GLU A O 1
ATOM 766 N N . LYS A 1 93 ? -9.987 -12.649 6.234 1.00 44.34 93 LYS A N 1
ATOM 767 C CA . LYS A 1 93 ? -9.742 -13.861 7.020 1.00 44.34 93 LYS A CA 1
ATOM 768 C C . LYS A 1 93 ? -8.360 -13.753 7.661 1.00 44.34 93 LYS A C 1
ATOM 770 O O . LYS A 1 93 ? -7.359 -13.747 6.951 1.00 44.34 93 LYS A O 1
ATOM 775 N N . MET A 1 94 ? -8.319 -13.739 8.994 1.00 34.94 94 MET A N 1
ATOM 776 C CA . MET A 1 94 ? -7.093 -13.887 9.781 1.00 34.94 94 MET A CA 1
ATOM 777 C C . MET A 1 94 ? -6.251 -15.048 9.239 1.00 34.94 94 MET A C 1
ATOM 779 O O . MET A 1 94 ? -6.613 -16.217 9.387 1.00 34.94 94 MET A O 1
ATOM 783 N N . ILE A 1 95 ? -5.110 -14.728 8.634 1.00 46.91 95 ILE A N 1
ATOM 784 C CA . ILE A 1 95 ? -4.082 -15.716 8.324 1.00 46.91 95 ILE A CA 1
ATOM 785 C C . ILE A 1 95 ? -3.442 -16.106 9.661 1.00 46.91 95 ILE A C 1
ATOM 787 O O . ILE A 1 95 ? -2.663 -15.348 10.237 1.00 46.91 95 ILE A O 1
ATOM 791 N N . GLN A 1 96 ? -3.791 -17.286 10.178 1.00 32.66 96 GLN A N 1
ATOM 792 C CA . GLN A 1 96 ? -3.059 -17.904 11.281 1.00 32.66 96 GLN A CA 1
ATOM 793 C C . GLN A 1 96 ? -1.656 -18.269 10.794 1.00 32.66 96 GLN A C 1
ATOM 795 O O . GLN A 1 96 ? -1.468 -19.235 10.054 1.00 32.66 96 GLN A O 1
ATOM 800 N N . ILE A 1 97 ? -0.658 -17.503 11.228 1.00 42.97 97 ILE A N 1
ATOM 801 C CA . ILE A 1 97 ? 0.741 -17.915 11.140 1.00 42.97 97 ILE A CA 1
ATOM 802 C C . ILE A 1 97 ? 0.935 -19.011 12.191 1.00 42.97 97 ILE A C 1
ATOM 804 O O . ILE A 1 97 ? 1.099 -18.733 13.377 1.00 42.97 97 ILE A O 1
ATOM 808 N N . VAL A 1 98 ? 0.877 -20.271 11.760 1.00 40.28 98 VAL A N 1
ATOM 809 C CA . VAL A 1 98 ? 1.324 -21.403 12.574 1.00 40.28 98 VAL A CA 1
ATOM 810 C C . VAL A 1 98 ? 2.848 -21.336 12.622 1.00 40.28 98 VAL A C 1
ATOM 812 O O . VAL A 1 98 ? 3.529 -21.673 11.654 1.00 40.28 98 VAL A O 1
ATOM 815 N N . VAL A 1 99 ? 3.384 -20.850 13.740 1.00 38.72 99 VAL A N 1
ATOM 816 C CA . VAL A 1 99 ? 4.816 -20.926 14.036 1.00 38.72 99 VAL A CA 1
ATOM 817 C C . VAL A 1 99 ? 5.143 -22.397 14.281 1.00 38.72 99 VAL A C 1
ATOM 819 O O . VAL A 1 99 ? 4.770 -22.964 15.303 1.00 38.72 99 VAL A O 1
ATOM 822 N N . ASN A 1 100 ? 5.785 -23.034 13.305 1.00 36.41 100 ASN A N 1
ATOM 823 C CA . ASN A 1 100 ? 6.338 -24.372 13.458 1.00 36.41 100 ASN A CA 1
ATOM 824 C C . ASN A 1 100 ? 7.734 -24.228 14.083 1.00 36.41 100 ASN A C 1
ATOM 826 O O . ASN A 1 100 ? 8.622 -23.648 13.463 1.00 36.41 100 ASN A O 1
ATOM 830 N N . GLU A 1 101 ? 7.925 -24.720 15.307 1.00 48.50 101 GLU A N 1
ATOM 831 C CA . GLU A 1 101 ? 9.105 -24.464 16.157 1.00 48.50 101 GLU A CA 1
ATOM 832 C C . GLU A 1 101 ? 10.429 -25.107 15.685 1.00 48.50 101 GLU A C 1
ATOM 834 O O . GLU A 1 101 ? 11.416 -25.067 16.409 1.00 48.50 101 GLU A O 1
ATOM 839 N N . ASN A 1 102 ? 10.519 -25.650 14.465 1.00 45.75 102 ASN A N 1
ATOM 840 C CA . ASN A 1 102 ? 11.673 -26.453 14.035 1.00 45.75 102 ASN A CA 1
ATOM 841 C C . ASN A 1 102 ? 12.320 -25.999 12.714 1.00 45.75 102 ASN A C 1
ATOM 843 O O . ASN A 1 102 ? 12.551 -26.815 11.820 1.00 45.75 102 ASN A O 1
ATOM 847 N N . THR A 1 103 ? 12.696 -24.724 12.587 1.00 37.25 103 THR A N 1
ATOM 848 C CA . THR A 1 103 ? 13.693 -24.327 11.575 1.00 37.25 103 THR A CA 1
ATOM 849 C C . THR A 1 103 ? 14.830 -23.545 12.210 1.00 37.25 103 THR A C 1
ATOM 851 O O . THR A 1 103 ? 14.659 -22.391 12.597 1.00 37.25 103 THR A O 1
ATOM 854 N N . ASN A 1 104 ? 15.988 -24.206 12.291 1.00 42.56 104 ASN A N 1
ATOM 855 C CA . ASN A 1 104 ? 17.290 -23.641 12.626 1.00 42.56 104 ASN A CA 1
ATOM 856 C C . ASN A 1 104 ? 17.508 -22.286 11.936 1.00 42.56 104 ASN A C 1
ATOM 858 O O . ASN A 1 104 ? 17.695 -22.219 10.720 1.00 42.56 104 ASN A O 1
ATOM 862 N N . LEU A 1 105 ? 17.509 -21.220 12.735 1.00 43.16 105 LEU A N 1
ATOM 863 C CA . LEU A 1 105 ? 18.076 -19.927 12.374 1.00 43.16 105 LEU A CA 1
ATOM 864 C C . LEU A 1 105 ? 19.597 -20.027 12.551 1.00 43.16 105 LEU A C 1
ATOM 866 O O . LEU A 1 105 ? 20.133 -19.694 13.603 1.00 43.16 105 LEU A O 1
ATOM 870 N N . GLU A 1 106 ? 20.297 -20.492 11.520 1.00 38.69 106 GLU A N 1
ATOM 871 C CA . GLU A 1 106 ? 21.725 -20.216 11.377 1.00 38.69 106 GLU A CA 1
ATOM 872 C C . GLU A 1 106 ? 21.923 -19.172 10.274 1.00 38.69 106 GLU A C 1
ATOM 874 O O . GLU A 1 106 ? 21.678 -19.413 9.094 1.00 38.69 106 GLU A O 1
ATOM 879 N N . ASN A 1 107 ? 22.369 -17.996 10.720 1.00 41.34 107 ASN A N 1
ATOM 880 C CA . ASN A 1 107 ? 23.183 -17.018 10.003 1.00 41.34 107 ASN A CA 1
ATOM 881 C C . ASN A 1 107 ? 22.646 -16.508 8.658 1.00 41.34 107 ASN A C 1
ATOM 883 O O . ASN A 1 107 ? 23.151 -16.847 7.590 1.00 41.34 107 ASN A O 1
ATOM 887 N N . MET A 1 108 ? 21.713 -15.555 8.724 1.00 36.50 108 MET A N 1
ATOM 888 C CA . MET A 1 108 ? 21.561 -14.566 7.660 1.00 36.50 108 MET A CA 1
ATOM 889 C C . MET A 1 108 ? 22.345 -13.318 8.078 1.00 36.50 108 MET A C 1
ATOM 891 O O . MET A 1 108 ? 21.878 -12.522 8.891 1.00 36.50 108 MET A O 1
ATOM 895 N N . ALA A 1 109 ? 23.584 -13.221 7.592 1.00 36.19 109 ALA A N 1
ATOM 896 C CA . ALA A 1 109 ? 24.430 -12.049 7.762 1.00 36.19 109 ALA A CA 1
ATOM 897 C C . ALA A 1 109 ? 23.678 -10.802 7.275 1.00 36.19 109 ALA A C 1
ATOM 899 O O . ALA A 1 109 ? 23.155 -10.764 6.160 1.00 36.19 109 ALA A O 1
ATOM 900 N N . ILE A 1 110 ? 23.587 -9.810 8.156 1.00 44.09 110 ILE A N 1
ATOM 901 C CA . ILE A 1 110 ? 23.171 -8.457 7.814 1.00 44.09 110 ILE A CA 1
ATOM 902 C C . ILE A 1 110 ? 24.416 -7.813 7.209 1.00 44.09 110 ILE A C 1
ATOM 904 O O . ILE A 1 110 ? 25.305 -7.385 7.942 1.00 44.09 110 ILE A O 1
ATOM 908 N N . ASP A 1 111 ? 24.505 -7.803 5.881 1.00 37.16 111 ASP A N 1
ATOM 909 C CA . ASP A 1 111 ? 25.477 -6.961 5.189 1.00 37.16 111 ASP A CA 1
ATOM 910 C C . ASP A 1 111 ? 24.978 -5.517 5.290 1.00 37.16 111 ASP A C 1
ATOM 912 O O . ASP A 1 111 ? 24.122 -5.053 4.532 1.00 37.16 111 ASP A O 1
ATOM 916 N N . ASP A 1 112 ? 25.477 -4.843 6.321 1.00 45.75 112 ASP A N 1
ATOM 917 C CA . ASP A 1 112 ? 25.287 -3.428 6.609 1.00 45.75 112 ASP A CA 1
ATOM 918 C C . ASP A 1 112 ? 26.160 -2.611 5.635 1.00 45.75 112 ASP A C 1
ATOM 920 O O . ASP A 1 112 ? 27.216 -2.078 5.980 1.00 45.75 112 ASP A O 1
ATOM 924 N N . GLU A 1 113 ? 25.767 -2.564 4.358 1.00 45.78 113 GLU A N 1
ATOM 925 C CA . GLU A 1 113 ? 26.398 -1.678 3.375 1.00 45.78 113 GLU A CA 1
ATOM 926 C C . GLU A 1 113 ? 25.853 -0.251 3.526 1.00 45.78 113 GLU A C 1
ATOM 928 O O . GLU A 1 113 ? 24.861 0.155 2.923 1.00 45.78 113 GLU A O 1
ATOM 933 N N . ASN A 1 114 ? 26.536 0.490 4.400 1.00 40.22 114 ASN A N 1
ATOM 934 C CA . ASN A 1 114 ? 26.850 1.917 4.329 1.00 40.22 114 ASN A CA 1
ATOM 935 C C . ASN A 1 114 ? 26.102 2.705 3.227 1.00 40.22 114 ASN A C 1
ATOM 937 O O . ASN A 1 114 ? 26.540 2.790 2.078 1.00 40.22 114 ASN A O 1
ATOM 941 N N . ILE A 1 115 ? 24.978 3.325 3.600 1.00 41.56 115 ILE A N 1
ATOM 942 C CA . ILE A 1 115 ? 24.206 4.230 2.742 1.00 41.56 115 ILE A CA 1
ATOM 943 C C . ILE A 1 115 ? 25.016 5.518 2.548 1.00 41.56 115 ILE A C 1
ATOM 945 O O . ILE A 1 115 ? 24.879 6.479 3.305 1.00 41.56 115 ILE A O 1
ATOM 949 N N . ASN A 1 116 ? 25.858 5.549 1.516 1.00 35.22 116 ASN A N 1
ATOM 950 C CA . ASN A 1 116 ? 26.398 6.794 0.990 1.00 35.22 116 ASN A CA 1
ATOM 951 C C . ASN A 1 116 ? 25.347 7.395 0.046 1.00 35.22 116 ASN A C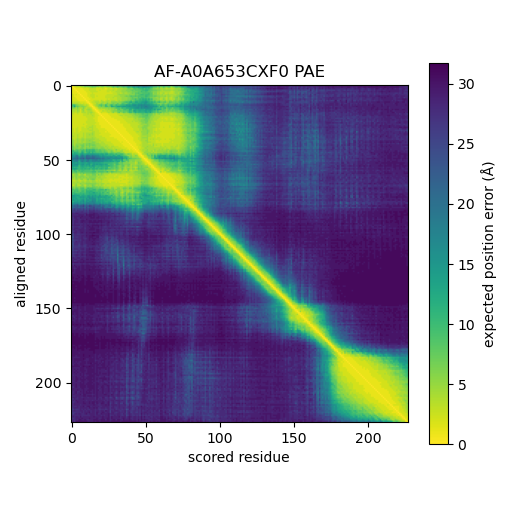 1
ATOM 953 O O . ASN A 1 116 ? 25.139 6.929 -1.074 1.00 35.22 116 ASN A O 1
ATOM 957 N N . LEU A 1 117 ? 24.609 8.380 0.554 1.00 44.78 117 LEU A N 1
ATOM 958 C CA . LEU A 1 117 ? 23.581 9.105 -0.182 1.00 44.78 117 LEU A CA 1
ATOM 959 C C . LEU A 1 117 ? 24.262 10.140 -1.092 1.00 44.78 117 LEU A C 1
ATOM 961 O O . LEU A 1 117 ? 24.356 11.317 -0.751 1.00 44.78 117 LEU A O 1
ATOM 965 N N . GLU A 1 118 ? 24.779 9.697 -2.237 1.00 33.22 118 GLU A N 1
ATOM 966 C CA . GLU A 1 118 ? 25.332 10.592 -3.253 1.00 33.22 118 GLU A CA 1
ATOM 967 C C . GLU A 1 118 ? 24.216 11.018 -4.219 1.00 33.22 118 GLU A C 1
ATOM 969 O O . GLU A 1 118 ? 23.644 10.214 -4.959 1.00 33.22 118 GLU A O 1
ATOM 974 N N . CYS A 1 119 ? 23.853 12.302 -4.155 1.00 36.28 119 CYS A N 1
ATOM 975 C CA . CYS A 1 119 ? 22.945 12.948 -5.095 1.00 36.28 119 CYS A CA 1
ATOM 976 C C . CYS A 1 119 ? 23.555 12.905 -6.500 1.00 36.28 119 CYS A C 1
ATOM 978 O O . CYS A 1 119 ? 24.432 13.704 -6.819 1.00 36.28 119 CYS A O 1
ATOM 980 N N . VAL A 1 120 ? 23.065 12.006 -7.353 1.00 39.47 120 VAL A N 1
ATOM 981 C CA . VAL A 1 120 ? 23.409 12.011 -8.776 1.00 39.47 120 VAL A CA 1
ATOM 982 C C . VAL A 1 120 ? 22.692 13.193 -9.429 1.00 39.47 120 VAL A C 1
ATOM 984 O O . VAL A 1 120 ? 21.487 13.150 -9.682 1.00 39.47 120 VAL A O 1
ATOM 987 N N . ALA A 1 121 ? 23.438 14.276 -9.638 1.00 37.97 121 ALA A N 1
ATOM 988 C CA . ALA A 1 121 ? 23.066 15.339 -10.556 1.00 37.97 121 ALA A CA 1
ATOM 989 C C . ALA A 1 121 ? 23.061 14.781 -11.989 1.00 37.97 121 ALA A C 1
ATOM 991 O O . ALA A 1 121 ? 23.908 13.968 -12.353 1.00 37.97 121 ALA A O 1
ATOM 992 N N . SER A 1 122 ? 22.081 15.193 -12.788 1.00 37.03 122 SER A N 1
ATOM 993 C CA . SER A 1 122 ? 22.028 14.888 -14.215 1.00 37.03 122 SER A CA 1
ATOM 994 C C . SER A 1 122 ? 23.166 15.616 -14.934 1.00 37.03 122 SER A C 1
ATOM 996 O O . SER A 1 122 ? 23.104 16.834 -15.083 1.00 37.03 122 SER A O 1
ATOM 998 N N . ASP A 1 123 ? 24.187 14.880 -15.369 1.00 33.41 123 ASP A N 1
ATOM 999 C CA . ASP A 1 123 ? 25.208 15.383 -16.290 1.00 33.41 123 ASP A CA 1
ATOM 1000 C C . ASP A 1 123 ? 24.705 15.244 -17.734 1.00 33.41 123 ASP A C 1
ATOM 1002 O O . ASP A 1 123 ? 24.788 14.173 -18.340 1.00 33.41 123 ASP A O 1
ATOM 1006 N N . ASP A 1 124 ? 24.191 16.345 -18.285 1.00 35.84 124 ASP A N 1
ATOM 1007 C CA . ASP A 1 124 ? 24.104 16.548 -19.731 1.00 35.84 124 ASP A CA 1
ATOM 1008 C C . ASP A 1 124 ? 25.471 17.051 -20.213 1.00 35.84 124 ASP A C 1
ATOM 1010 O O . ASP A 1 124 ? 25.884 18.183 -19.957 1.00 35.84 124 ASP A O 1
ATOM 1014 N N . ASN A 1 125 ? 26.197 16.158 -20.875 1.00 38.91 125 ASN A N 1
ATOM 1015 C CA . ASN A 1 125 ? 27.523 16.389 -21.420 1.00 38.91 125 ASN A CA 1
ATOM 1016 C C . ASN A 1 125 ? 27.376 16.796 -22.894 1.00 38.91 125 ASN A C 1
ATOM 1018 O O . ASN A 1 125 ? 27.073 15.944 -23.724 1.00 38.91 125 ASN A O 1
ATOM 1022 N N . ASP A 1 126 ? 27.603 18.070 -23.217 1.00 33.31 126 ASP A N 1
ATOM 1023 C CA . ASP A 1 126 ? 27.911 18.492 -24.586 1.00 33.31 126 ASP A CA 1
ATOM 1024 C C . ASP A 1 126 ? 29.115 19.439 -24.574 1.00 33.31 126 ASP A C 1
ATOM 1026 O O . ASP A 1 126 ? 29.146 20.479 -23.912 1.00 33.31 126 ASP A O 1
ATOM 1030 N N . ALA A 1 127 ? 30.152 19.004 -25.279 1.00 35.12 127 ALA A N 1
ATOM 1031 C CA . ALA A 1 127 ? 31.477 19.589 -25.302 1.00 35.12 127 ALA A CA 1
ATOM 1032 C C . ALA A 1 127 ? 31.567 20.791 -26.254 1.00 35.12 127 ALA A C 1
ATOM 1034 O O . ALA A 1 127 ? 31.177 20.701 -27.415 1.00 35.12 127 ALA A O 1
ATOM 1035 N N . ALA A 1 128 ? 32.226 21.864 -25.812 1.00 34.03 128 ALA A N 1
ATOM 1036 C CA . ALA A 1 128 ? 32.944 22.778 -26.700 1.00 34.03 128 ALA A CA 1
ATOM 1037 C C . ALA A 1 128 ? 34.103 23.445 -25.942 1.00 34.03 128 ALA A C 1
ATOM 1039 O O . ALA A 1 128 ? 33.905 24.166 -24.966 1.00 34.03 128 ALA A O 1
ATOM 1040 N N . GLN A 1 129 ? 35.327 23.159 -26.389 1.00 36.97 129 GLN A N 1
ATOM 1041 C CA . GLN A 1 129 ? 36.554 23.839 -25.977 1.00 36.97 129 GLN A CA 1
ATOM 1042 C C . GLN A 1 129 ? 36.582 25.266 -26.535 1.00 36.97 129 GLN A C 1
ATOM 1044 O O . GLN A 1 129 ? 36.369 25.431 -27.730 1.00 36.97 129 GLN A O 1
ATOM 1049 N N . GLU A 1 130 ? 37.006 26.250 -25.739 1.00 33.78 130 GLU A N 1
ATOM 1050 C CA . GLU A 1 130 ? 37.869 27.328 -26.240 1.00 33.78 130 GLU A CA 1
ATOM 1051 C C . GLU A 1 130 ? 38.661 28.003 -25.109 1.00 33.78 130 GLU A C 1
ATOM 1053 O O . GLU A 1 130 ? 38.258 28.014 -23.947 1.00 33.78 130 GLU A O 1
ATOM 1058 N N . LYS A 1 131 ? 39.862 28.460 -25.470 1.00 35.09 131 LYS A N 1
ATOM 1059 C CA . LYS A 1 131 ? 40.973 28.864 -24.603 1.00 35.09 131 LYS A CA 1
ATOM 1060 C C . LYS A 1 131 ? 40.952 30.357 -24.240 1.00 35.09 131 LYS A C 1
ATOM 1062 O O . LYS A 1 131 ? 40.415 31.161 -24.986 1.00 35.09 131 LYS A O 1
ATOM 1067 N N . ASP A 1 132 ? 41.676 30.665 -23.157 1.00 30.66 132 ASP A N 1
ATOM 1068 C CA . ASP A 1 132 ? 42.442 31.888 -22.848 1.00 30.66 132 ASP A CA 1
ATOM 1069 C C . ASP A 1 132 ? 41.765 33.272 -22.967 1.00 30.66 132 ASP A C 1
ATOM 1071 O O . ASP A 1 132 ? 41.461 33.757 -24.049 1.00 30.66 132 ASP A O 1
ATOM 1075 N N . ASN A 1 133 ? 41.734 34.028 -21.860 1.00 31.98 133 ASN A N 1
ATOM 1076 C CA . ASN A 1 133 ? 42.715 35.089 -21.547 1.00 31.98 133 ASN A CA 1
ATOM 1077 C C . ASN A 1 133 ? 42.119 36.158 -20.601 1.00 31.98 133 ASN A C 1
ATOM 1079 O O . ASN A 1 133 ? 40.957 36.549 -20.691 1.00 31.98 133 ASN A O 1
ATOM 1083 N N . VAL A 1 134 ? 42.955 36.643 -19.687 1.00 39.81 134 VAL A N 1
ATOM 1084 C CA . VAL A 1 134 ? 42.667 37.661 -18.671 1.00 39.81 134 VAL A CA 1
ATOM 1085 C C . VAL A 1 134 ? 42.547 39.044 -19.317 1.00 39.81 134 VAL A C 1
ATOM 1087 O O . VAL A 1 134 ? 43.490 39.495 -19.962 1.00 39.81 134 VAL A O 1
ATOM 1090 N N . ASN A 1 135 ? 41.460 39.780 -19.055 1.00 32.09 135 ASN A N 1
ATOM 1091 C CA . ASN A 1 135 ? 41.556 41.237 -18.922 1.00 32.09 135 ASN A CA 1
ATOM 1092 C C . ASN A 1 135 ? 40.424 41.830 -18.071 1.00 32.09 135 ASN A C 1
ATOM 1094 O O . ASN A 1 135 ? 39.240 41.690 -18.371 1.00 32.09 135 ASN A O 1
ATOM 1098 N N . GLN A 1 136 ? 40.825 42.519 -17.010 1.00 43.38 136 GLN A N 1
ATOM 1099 C CA . GLN A 1 136 ? 39.984 43.285 -16.103 1.00 43.38 136 GLN A CA 1
ATOM 1100 C C . GLN A 1 136 ? 39.732 44.666 -16.726 1.00 43.38 136 GLN A C 1
ATOM 1102 O O . GLN A 1 136 ? 40.680 45.417 -16.942 1.00 43.38 136 GLN A O 1
ATOM 1107 N N . LYS A 1 137 ? 38.470 45.003 -17.024 1.00 35.28 137 LYS A N 1
ATOM 1108 C CA . LYS A 1 137 ? 38.027 46.372 -17.332 1.00 35.28 137 LYS A CA 1
ATOM 1109 C C . LYS A 1 137 ? 36.621 46.624 -16.801 1.00 35.28 137 LYS A C 1
ATOM 1111 O O . LYS A 1 137 ? 35.772 45.738 -16.782 1.00 35.28 137 LYS A O 1
ATOM 1116 N N . ASP A 1 138 ? 36.458 47.852 -16.339 1.00 36.69 138 ASP A N 1
ATOM 1117 C CA . ASP A 1 138 ? 35.415 48.367 -15.464 1.00 36.69 138 ASP A CA 1
ATOM 1118 C C . ASP A 1 138 ? 34.007 48.339 -16.070 1.00 36.69 138 ASP A C 1
ATOM 1120 O O . ASP A 1 138 ? 33.810 48.649 -17.245 1.00 36.69 138 ASP A O 1
ATOM 1124 N N . CYS A 1 139 ? 33.006 48.031 -15.240 1.00 31.98 139 CYS A N 1
ATOM 1125 C CA . CYS A 1 139 ? 31.594 48.151 -15.588 1.00 31.98 139 CYS A CA 1
ATOM 1126 C C . CYS A 1 139 ? 30.977 49.379 -14.898 1.00 31.98 139 CYS A C 1
ATOM 1128 O O . CYS A 1 139 ? 30.770 49.398 -13.683 1.00 31.98 139 CYS A O 1
ATOM 1130 N N . HIS A 1 140 ? 30.700 50.399 -15.715 1.00 40.25 140 HIS A N 1
ATOM 1131 C CA . HIS A 1 140 ? 29.817 51.524 -15.411 1.00 40.25 140 HIS A CA 1
ATOM 1132 C C . HIS A 1 140 ? 28.339 51.103 -15.498 1.00 40.25 140 HIS A C 1
ATOM 1134 O O . HIS A 1 140 ? 27.992 50.103 -16.125 1.00 40.25 140 HIS A O 1
ATOM 1140 N N . ASP A 1 141 ? 27.501 51.898 -14.837 1.00 42.44 141 ASP A N 1
ATOM 1141 C CA . ASP A 1 141 ? 26.095 51.696 -14.489 1.00 42.44 141 ASP A CA 1
ATOM 1142 C C . ASP A 1 141 ? 25.143 51.236 -15.604 1.00 42.44 141 ASP A C 1
ATOM 1144 O O . ASP A 1 141 ? 25.126 51.782 -16.705 1.00 42.44 141 ASP A O 1
ATOM 1148 N N . GLY A 1 142 ? 24.235 50.321 -15.242 1.00 36.56 142 GLY A N 1
ATOM 1149 C CA . GLY A 1 142 ? 23.036 50.021 -16.026 1.00 36.56 142 GLY A CA 1
ATOM 1150 C C . GLY A 1 142 ? 22.485 48.614 -15.804 1.00 36.56 142 GLY A C 1
ATOM 1151 O O . GLY A 1 142 ? 22.766 47.723 -16.588 1.00 36.56 142 GLY A O 1
ATOM 1152 N N . ALA A 1 143 ? 21.724 48.436 -14.720 1.00 46.09 143 ALA A N 1
ATOM 1153 C CA . ALA A 1 143 ? 20.720 47.387 -14.479 1.00 46.09 143 ALA A CA 1
ATOM 1154 C C . ALA A 1 143 ? 20.835 46.049 -15.256 1.00 46.09 143 ALA A C 1
ATOM 1156 O O . ALA A 1 143 ? 20.241 45.895 -16.313 1.00 46.09 143 ALA A O 1
ATOM 1157 N N . ASP A 1 144 ? 21.492 45.048 -14.658 1.00 43.03 144 ASP A N 1
ATOM 1158 C CA . ASP A 1 144 ? 20.896 43.724 -14.406 1.00 43.03 144 ASP A CA 1
ATOM 1159 C C . ASP A 1 144 ? 21.840 42.884 -13.532 1.00 43.03 144 ASP A C 1
ATOM 1161 O O . ASP A 1 144 ? 22.932 42.464 -13.908 1.00 43.03 144 ASP A O 1
ATOM 1165 N N . ASN A 1 145 ? 21.426 42.712 -12.281 1.00 54.97 145 ASN A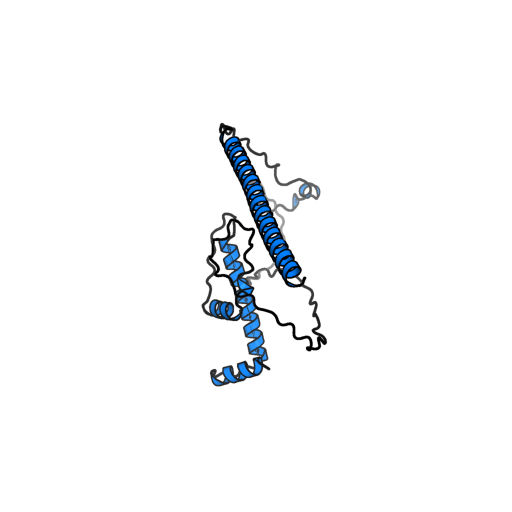 N 1
ATOM 1166 C CA . ASN A 1 145 ? 22.251 42.272 -11.167 1.00 54.97 145 ASN A CA 1
ATOM 1167 C C . ASN A 1 145 ? 22.422 40.742 -11.179 1.00 54.97 145 ASN A C 1
ATOM 1169 O O . ASN A 1 145 ? 21.686 40.024 -10.501 1.00 54.97 145 ASN A O 1
ATOM 1173 N N . ARG A 1 146 ? 23.399 40.236 -11.941 1.00 52.44 146 ARG A N 1
ATOM 1174 C CA . ARG A 1 146 ? 23.912 38.864 -11.803 1.00 52.44 146 ARG A CA 1
ATOM 1175 C C . ARG A 1 146 ? 25.296 38.894 -11.149 1.00 52.44 146 ARG A C 1
ATOM 1177 O O . ARG A 1 146 ? 26.273 39.321 -11.746 1.00 52.44 146 ARG A O 1
ATOM 1184 N N . ASN A 1 147 ? 25.347 38.397 -9.915 1.00 57.44 147 ASN A N 1
ATOM 1185 C CA . ASN A 1 147 ? 26.532 37.874 -9.228 1.00 57.44 147 ASN A CA 1
ATOM 1186 C C . ASN A 1 147 ? 27.763 38.792 -9.082 1.00 57.44 147 ASN A C 1
ATOM 1188 O O . ASN A 1 147 ? 28.859 38.464 -9.530 1.00 57.44 147 ASN A O 1
ATOM 1192 N N . CYS A 1 148 ? 27.646 39.852 -8.278 1.00 52.34 148 CYS A N 1
ATOM 1193 C CA . CYS A 1 148 ? 28.818 40.451 -7.627 1.00 52.34 148 CYS A CA 1
ATOM 1194 C C . CYS A 1 148 ? 29.162 39.708 -6.323 1.00 52.34 148 CYS A C 1
ATOM 1196 O O . CYS A 1 148 ? 28.780 40.139 -5.234 1.00 52.34 148 CYS A O 1
ATOM 1198 N N . TRP A 1 149 ? 29.939 38.626 -6.418 1.00 63.16 149 TRP A N 1
ATOM 1199 C CA . TRP A 1 149 ? 30.503 37.922 -5.252 1.00 63.16 149 TRP A CA 1
ATOM 1200 C C . TRP A 1 149 ? 31.415 38.821 -4.396 1.00 63.16 149 TRP A C 1
ATOM 1202 O O . TRP A 1 149 ? 31.574 38.594 -3.201 1.00 63.16 149 TRP A O 1
ATOM 1212 N N . ALA A 1 150 ? 31.940 39.904 -4.977 1.00 68.19 150 ALA A N 1
ATOM 1213 C CA . ALA A 1 150 ? 32.802 40.875 -4.304 1.00 68.19 150 ALA A CA 1
ATOM 1214 C C . ALA A 1 150 ? 32.123 41.665 -3.163 1.00 68.19 150 ALA A C 1
ATOM 1216 O O . ALA A 1 150 ? 32.813 42.270 -2.350 1.00 68.19 150 ALA A O 1
ATOM 1217 N N . LYS A 1 151 ? 30.784 41.681 -3.080 1.00 70.44 151 LYS A N 1
ATOM 1218 C CA . LYS A 1 151 ? 30.042 42.371 -2.001 1.00 70.44 151 LYS A CA 1
ATOM 1219 C C . LYS A 1 151 ? 29.712 41.458 -0.816 1.00 70.44 151 LYS A C 1
ATOM 1221 O O . LYS A 1 151 ? 29.072 41.895 0.140 1.00 70.44 151 LYS A O 1
ATOM 1226 N N . TYR A 1 152 ? 30.117 40.193 -0.882 1.00 73.81 152 TYR A N 1
ATOM 1227 C CA . TYR A 1 152 ? 29.796 39.200 0.129 1.00 73.81 152 TYR A CA 1
ATOM 1228 C C . TYR A 1 152 ? 30.755 39.302 1.314 1.00 73.81 152 TYR A C 1
ATOM 1230 O O . TYR A 1 152 ? 31.966 39.160 1.166 1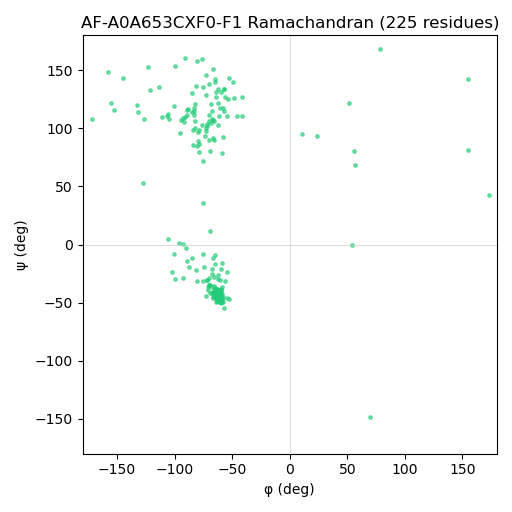.00 73.81 152 TYR A O 1
ATOM 1238 N N . THR A 1 153 ? 30.217 39.538 2.510 1.00 79.31 153 THR A N 1
ATOM 1239 C CA . THR A 1 153 ? 30.992 39.506 3.760 1.00 79.31 153 THR A CA 1
ATOM 1240 C C . THR A 1 153 ? 30.377 38.499 4.732 1.00 79.31 153 THR A C 1
ATOM 1242 O O . THR A 1 153 ? 29.159 38.294 4.705 1.00 79.31 153 THR A O 1
ATOM 1245 N N . PRO A 1 154 ? 31.152 37.895 5.653 1.00 76.75 154 PRO A N 1
ATOM 1246 C CA . PRO A 1 154 ? 30.610 36.966 6.653 1.00 76.75 154 PRO A CA 1
ATOM 1247 C C . PRO A 1 154 ? 29.453 37.553 7.479 1.00 76.75 154 PRO A C 1
ATOM 1249 O O . PRO A 1 154 ? 28.607 36.820 7.987 1.00 76.75 154 PRO A O 1
ATOM 1252 N N . GLN A 1 155 ? 29.380 38.882 7.579 1.00 74.19 155 GLN A N 1
ATOM 1253 C CA . GLN A 1 155 ? 28.290 39.592 8.237 1.00 74.19 155 GLN A CA 1
ATOM 1254 C C . GLN A 1 155 ? 26.974 39.521 7.441 1.00 74.19 155 GLN A C 1
ATOM 1256 O O . GLN A 1 155 ? 25.919 39.324 8.037 1.00 74.19 155 GLN A O 1
ATOM 1261 N N . THR A 1 156 ? 27.030 39.612 6.106 1.00 76.75 156 THR A N 1
ATOM 1262 C CA . THR A 1 156 ? 25.846 39.531 5.222 1.00 76.75 156 THR A CA 1
ATOM 1263 C C . THR A 1 156 ? 25.195 38.145 5.206 1.00 76.75 156 THR A C 1
ATOM 1265 O O . THR A 1 156 ? 23.988 38.038 5.017 1.00 76.75 156 THR A O 1
ATOM 1268 N N . LEU A 1 157 ? 25.966 37.096 5.507 1.00 73.50 157 LEU A N 1
ATOM 1269 C CA . LEU A 1 157 ? 25.470 35.732 5.725 1.00 73.50 157 LEU A CA 1
ATOM 1270 C C . LEU A 1 157 ? 24.675 35.568 7.022 1.00 73.50 157 LEU A C 1
ATOM 1272 O O . LEU A 1 157 ? 23.817 34.696 7.132 1.00 73.50 157 LEU A O 1
ATOM 1276 N N . ARG A 1 158 ? 24.999 36.376 8.032 1.00 78.12 158 ARG A N 1
ATOM 1277 C CA . ARG A 1 158 ? 24.391 36.292 9.366 1.00 78.12 158 ARG A CA 1
ATOM 1278 C C . ARG A 1 158 ? 23.137 37.149 9.489 1.00 78.12 158 ARG A C 1
ATOM 1280 O O . ARG A 1 158 ? 22.381 36.997 10.446 1.00 78.12 158 ARG A O 1
ATOM 1287 N N . THR A 1 159 ? 22.911 38.055 8.543 1.00 75.94 159 THR A N 1
ATOM 1288 C CA . THR A 1 159 ? 21.701 38.872 8.498 1.00 75.94 159 THR A CA 1
ATOM 1289 C C . THR A 1 159 ? 20.579 38.120 7.785 1.00 75.94 159 THR A C 1
ATOM 1291 O O . THR A 1 159 ? 20.798 37.619 6.684 1.00 75.94 159 THR A O 1
ATOM 1294 N N . PRO A 1 160 ? 19.368 38.045 8.364 1.00 75.19 160 PRO A N 1
ATOM 1295 C CA . PRO A 1 160 ? 18.254 37.356 7.728 1.00 75.19 160 PRO A CA 1
ATOM 1296 C C . PRO A 1 160 ? 17.897 38.038 6.402 1.00 75.19 160 PRO A C 1
ATOM 1298 O O . PRO A 1 160 ? 17.559 39.221 6.375 1.00 75.19 160 PRO A O 1
ATOM 1301 N N . VAL A 1 161 ? 17.952 37.266 5.314 1.00 76.56 161 VAL A N 1
ATOM 1302 C CA . VAL A 1 161 ? 17.725 37.735 3.933 1.00 76.56 161 VAL A CA 1
ATOM 1303 C C . VAL A 1 161 ? 16.303 38.276 3.738 1.00 76.56 161 VAL A C 1
ATOM 1305 O O . VAL A 1 161 ? 16.062 39.150 2.910 1.00 76.56 161 VAL A O 1
ATOM 1308 N N . THR A 1 162 ? 15.346 37.803 4.536 1.00 78.62 162 THR A N 1
ATOM 1309 C CA . THR A 1 162 ? 13.934 38.168 4.414 1.00 78.62 162 THR A CA 1
ATOM 1310 C C . THR A 1 162 ? 13.445 38.973 5.611 1.00 78.62 162 THR A C 1
ATOM 1312 O O . THR A 1 162 ? 13.649 38.601 6.770 1.00 78.62 162 THR A O 1
ATOM 1315 N N . ARG A 1 163 ? 12.699 40.049 5.338 1.00 75.19 163 ARG A N 1
ATOM 1316 C CA . ARG A 1 163 ? 11.947 40.788 6.359 1.00 75.19 163 ARG A CA 1
ATOM 1317 C C . ARG A 1 163 ? 10.938 39.838 7.016 1.00 75.19 163 ARG A C 1
ATOM 1319 O O . ARG A 1 163 ? 10.207 39.153 6.308 1.00 75.19 163 ARG A O 1
ATOM 1326 N N . LYS A 1 164 ? 10.880 39.810 8.356 1.00 75.75 164 LYS A N 1
ATOM 1327 C CA . LYS A 1 164 ? 9.934 38.960 9.107 1.00 75.75 164 LYS A CA 1
ATOM 1328 C C . LYS A 1 164 ? 8.518 39.108 8.538 1.00 75.75 164 LYS A C 1
ATOM 1330 O O . LYS A 1 164 ? 8.012 40.230 8.441 1.00 75.75 164 LYS A O 1
ATOM 1335 N N . LEU A 1 165 ? 7.907 37.977 8.188 1.00 66.25 165 LEU A N 1
ATOM 1336 C CA . LEU A 1 165 ? 6.527 37.884 7.716 1.00 66.25 165 LEU A CA 1
ATOM 1337 C C . LEU A 1 165 ? 5.605 38.541 8.749 1.00 66.25 165 LEU A C 1
ATOM 1339 O O . LEU A 1 165 ? 5.452 38.058 9.869 1.00 66.25 165 LEU A O 1
ATOM 1343 N N . LYS A 1 166 ? 5.016 39.685 8.391 1.00 72.75 166 LYS A N 1
ATOM 1344 C CA . LYS A 1 166 ? 3.967 40.308 9.197 1.00 72.75 166 LYS A CA 1
ATOM 1345 C C . LYS A 1 166 ? 2.641 39.741 8.724 1.00 72.75 166 LYS A C 1
ATOM 1347 O O . LYS A 1 166 ? 2.249 39.985 7.585 1.00 72.75 166 LYS A O 1
ATOM 1352 N N . ALA A 1 167 ? 1.943 39.021 9.599 1.00 66.81 167 ALA A N 1
ATOM 1353 C CA . ALA A 1 167 ? 0.563 38.642 9.341 1.00 66.81 167 ALA A CA 1
ATOM 1354 C C . ALA A 1 167 ? -0.251 39.920 9.093 1.00 66.81 167 ALA A C 1
ATOM 1356 O O . ALA A 1 167 ? -0.384 40.780 9.972 1.00 66.81 167 ALA A O 1
ATOM 1357 N N . ARG A 1 168 ? -0.765 40.076 7.872 1.00 65.62 168 ARG A N 1
ATOM 1358 C CA . ARG A 1 168 ? -1.714 41.137 7.551 1.00 65.62 168 ARG A CA 1
ATOM 1359 C C . ARG A 1 168 ? -2.981 40.807 8.331 1.00 65.62 168 ARG A C 1
ATOM 1361 O O . ARG A 1 168 ? -3.672 39.854 7.989 1.00 65.62 168 ARG A O 1
ATOM 1368 N N . ARG A 1 169 ? -3.276 41.558 9.398 1.00 59.03 169 ARG A N 1
ATOM 1369 C CA . ARG A 1 169 ? -4.575 41.463 10.075 1.00 59.03 169 ARG A CA 1
ATOM 1370 C C . ARG A 1 169 ? -5.636 41.963 9.099 1.00 59.03 169 ARG A C 1
ATOM 1372 O O . ARG A 1 169 ? -5.918 43.157 9.040 1.00 59.03 169 ARG A O 1
ATOM 1379 N N . LEU A 1 170 ? -6.182 41.056 8.294 1.00 59.41 170 LEU A N 1
ATOM 1380 C CA . LEU A 1 170 ? -7.461 41.283 7.646 1.00 59.41 170 LEU A CA 1
ATOM 1381 C C . LEU A 1 170 ? -8.459 41.473 8.788 1.00 59.41 170 LEU A C 1
ATOM 1383 O O . LEU A 1 170 ? -8.618 40.591 9.628 1.00 59.41 170 LEU A O 1
ATOM 1387 N N . LYS A 1 171 ? -9.067 42.658 8.878 1.00 58.69 171 LYS A N 1
ATOM 1388 C CA . LYS A 1 171 ? -10.216 42.865 9.756 1.00 58.69 171 LYS A CA 1
ATOM 1389 C C . LYS A 1 171 ? -11.351 42.017 9.190 1.00 58.69 171 LYS A C 1
ATOM 1391 O O . LYS A 1 171 ? -12.072 42.461 8.303 1.00 58.69 171 LYS A O 1
ATOM 1396 N N . THR A 1 172 ? -11.471 40.782 9.654 1.00 52.53 172 THR A N 1
ATOM 1397 C CA . THR A 1 172 ? -12.642 39.960 9.387 1.00 52.53 172 THR A CA 1
ATOM 1398 C C . THR A 1 172 ? -13.737 40.426 10.336 1.00 52.53 172 THR A C 1
ATOM 1400 O O . THR A 1 172 ? -13.767 40.057 11.509 1.00 52.53 172 THR A O 1
ATOM 1403 N N . ASN A 1 173 ? -14.639 41.266 9.833 1.00 54.78 173 ASN A N 1
ATOM 1404 C CA . ASN A 1 173 ? -15.973 41.383 10.410 1.00 54.78 173 ASN A CA 1
ATOM 1405 C C . ASN A 1 173 ? -16.707 40.068 10.107 1.00 54.78 173 ASN A C 1
ATOM 1407 O O . ASN A 1 173 ? -17.453 39.974 9.139 1.00 54.78 173 ASN A O 1
ATOM 1411 N N . THR A 1 174 ? -16.443 39.024 10.887 1.00 48.19 174 THR A N 1
ATOM 1412 C CA . THR A 1 174 ? -17.141 37.736 10.791 1.00 48.19 174 THR A CA 1
ATOM 1413 C C . THR A 1 174 ? -17.570 37.322 12.189 1.00 48.19 174 THR A C 1
ATOM 1415 O O . THR A 1 174 ? -16.737 37.115 13.068 1.00 48.19 174 THR A O 1
ATOM 1418 N N . GLY A 1 175 ? -18.889 37.285 12.389 1.00 48.50 175 GLY A N 1
ATOM 1419 C CA . GLY A 1 175 ? -19.553 37.118 13.677 1.00 48.50 175 GLY A CA 1
ATOM 1420 C C . GLY A 1 175 ? -19.151 35.854 14.437 1.00 48.50 175 GLY A C 1
ATOM 1421 O O . GLY A 1 175 ? -19.135 34.748 13.898 1.00 48.50 175 GLY A O 1
ATOM 1422 N N . GLY A 1 176 ? -18.880 36.037 15.728 1.00 47.38 176 GLY A N 1
ATOM 1423 C CA . GLY A 1 176 ? -18.488 35.000 16.682 1.00 47.38 176 GLY A CA 1
ATOM 1424 C C . GLY A 1 176 ? -19.620 34.084 17.160 1.00 47.38 176 GLY A C 1
ATOM 1425 O O . GLY A 1 176 ? -19.618 33.696 18.320 1.00 47.38 176 GLY A O 1
ATOM 1426 N N . THR A 1 177 ? -20.591 33.731 16.316 1.00 55.53 177 THR A N 1
ATOM 1427 C CA . THR A 1 177 ? -21.753 32.921 16.739 1.00 55.53 177 THR A CA 1
ATOM 1428 C C . THR A 1 177 ? -21.681 31.449 16.328 1.00 55.53 177 THR A C 1
ATOM 1430 O O . THR A 1 177 ? -22.273 30.610 16.999 1.00 55.53 177 THR A O 1
ATOM 1433 N N . LYS A 1 178 ? -20.924 31.083 15.282 1.00 57.09 178 LYS A N 1
ATOM 1434 C CA . LYS A 1 178 ? -20.896 29.688 14.787 1.00 57.09 178 LYS A CA 1
ATOM 1435 C C . LYS A 1 178 ? -20.083 28.722 15.658 1.00 57.09 178 LYS A C 1
ATOM 1437 O O . LYS A 1 178 ? -20.438 27.554 15.764 1.00 57.09 178 LYS A O 1
ATOM 1442 N N . TYR A 1 179 ? -19.025 29.198 16.314 1.00 56.84 179 TYR A N 1
ATOM 1443 C CA . TYR A 1 179 ? -18.132 28.335 17.102 1.00 56.84 179 TYR A CA 1
ATOM 1444 C C . TYR A 1 179 ? -18.779 27.839 18.408 1.00 56.84 179 TYR A C 1
ATOM 1446 O O . TYR A 1 179 ? -18.507 26.732 18.863 1.00 56.84 179 TYR A O 1
ATOM 1454 N N . VAL A 1 180 ? -19.685 28.635 18.984 1.00 60.31 180 VAL A N 1
ATOM 1455 C CA . VAL A 1 180 ? -20.409 28.286 20.217 1.00 60.31 180 VAL A CA 1
ATOM 1456 C C . VAL A 1 180 ? -21.419 27.156 19.972 1.00 60.31 180 VAL A C 1
ATOM 1458 O O . VAL A 1 180 ? -21.575 26.285 20.823 1.00 60.31 180 VAL A O 1
ATOM 1461 N N . GLY A 1 181 ? -22.046 27.114 18.789 1.00 69.12 181 GLY A N 1
ATOM 1462 C CA . GLY A 1 181 ? -23.007 26.065 18.425 1.00 69.12 181 GLY A CA 1
ATOM 1463 C C . GLY A 1 181 ? -22.373 24.677 18.310 1.00 69.12 181 GLY A C 1
ATOM 1464 O O . GLY A 1 181 ? -22.894 23.720 18.874 1.00 69.12 181 GLY A O 1
ATOM 1465 N N . ILE A 1 182 ? -21.206 24.582 17.663 1.00 74.50 182 ILE A N 1
ATOM 1466 C CA . ILE A 1 182 ? -20.483 23.308 17.492 1.00 74.50 182 ILE A CA 1
ATOM 1467 C C . ILE A 1 182 ? -20.034 22.747 18.851 1.00 74.50 182 ILE A C 1
ATOM 1469 O O . ILE A 1 182 ? -20.177 21.556 19.112 1.00 74.50 182 ILE A O 1
ATOM 1473 N N . GLN A 1 183 ? -19.541 23.607 19.749 1.00 76.25 183 GLN A N 1
ATOM 1474 C CA . GLN A 1 183 ? -19.128 23.196 21.097 1.00 76.25 183 GLN A CA 1
ATOM 1475 C C . GLN A 1 183 ? -20.310 22.697 21.941 1.00 76.25 183 GLN A C 1
ATOM 1477 O O . GLN A 1 183 ? -20.183 21.703 22.655 1.00 76.25 183 GLN A O 1
ATOM 1482 N N . TYR A 1 184 ? -21.469 23.355 21.843 1.00 87.06 184 TYR A N 1
ATOM 1483 C CA . TYR A 1 184 ? -22.678 22.918 22.539 1.00 87.06 184 TYR A CA 1
ATOM 1484 C C . TYR A 1 184 ? -23.178 21.566 22.018 1.00 87.06 184 TYR A C 1
ATOM 1486 O O . TYR A 1 184 ? -23.509 20.693 22.816 1.00 87.06 184 TYR A O 1
ATOM 1494 N N . GLN A 1 185 ? -23.177 21.367 20.699 1.00 86.81 185 GLN A N 1
ATOM 1495 C CA . GLN A 1 185 ? -23.598 20.112 20.081 1.00 86.81 185 GLN A CA 1
ATOM 1496 C C . GLN A 1 185 ? -22.693 18.943 20.493 1.00 86.81 185 GLN A C 1
ATOM 1498 O O . GLN A 1 185 ? -23.187 17.927 20.974 1.00 86.81 185 GLN A O 1
ATOM 1503 N N . LEU A 1 186 ? -21.371 19.140 20.453 1.00 90.44 186 LEU A N 1
ATOM 1504 C CA . LEU A 1 186 ? -20.402 18.144 20.917 1.00 90.44 186 LEU A CA 1
ATOM 1505 C C . LEU A 1 186 ? -20.589 17.788 22.401 1.00 90.44 186 LEU A C 1
ATOM 1507 O O . LEU A 1 186 ? -20.423 16.637 22.805 1.00 90.44 186 LEU A O 1
ATOM 1511 N N . MET A 1 187 ? -20.919 18.773 23.239 1.00 92.31 187 MET A N 1
ATOM 1512 C CA . MET A 1 187 ? -21.200 18.542 24.656 1.00 92.31 187 MET A CA 1
ATOM 1513 C C . MET A 1 187 ? -22.464 17.693 24.856 1.00 92.31 187 MET A C 1
ATOM 1515 O O . MET A 1 187 ? -22.462 16.820 25.725 1.00 92.31 187 MET A O 1
ATOM 1519 N N . GLN A 1 188 ? -23.517 17.920 24.063 1.00 91.06 188 GLN A N 1
ATOM 1520 C CA . GLN A 1 188 ? -24.744 17.119 24.126 1.00 91.06 188 GLN A CA 1
ATOM 1521 C C . GLN A 1 188 ? -24.499 15.676 23.680 1.00 91.06 188 GLN A C 1
ATOM 1523 O O . GLN A 1 188 ? -24.859 14.755 24.407 1.00 91.06 188 GLN A O 1
ATOM 1528 N N . GLU A 1 189 ? -23.798 15.469 22.564 1.00 93.12 189 GLU A N 1
ATOM 1529 C CA . GLU A 1 189 ? -23.466 14.125 22.070 1.00 93.12 189 GLU A CA 1
ATOM 1530 C C . GLU A 1 189 ? -22.618 13.338 23.081 1.00 93.12 189 GLU A C 1
ATOM 1532 O O . GLU A 1 189 ? -22.890 12.171 23.364 1.00 93.12 189 GLU A O 1
ATOM 1537 N N . LYS A 1 190 ? -21.636 13.989 23.722 1.00 93.62 190 LYS A N 1
ATOM 1538 C CA . LYS A 1 190 ? -20.862 13.371 24.813 1.00 93.62 190 LYS A CA 1
ATOM 1539 C C . LYS A 1 190 ? -21.739 12.992 26.005 1.00 93.62 190 LYS A C 1
ATOM 1541 O O . LYS A 1 190 ? -21.534 11.936 26.603 1.00 93.62 190 LYS A O 1
ATOM 1546 N N . LEU A 1 191 ? -22.699 13.841 26.369 1.00 95.19 191 LEU A N 1
ATOM 1547 C CA . LEU A 1 191 ? -23.623 13.564 27.467 1.00 95.19 191 LEU A CA 1
ATOM 1548 C C . LEU A 1 191 ? -24.543 12.378 27.143 1.00 95.19 191 LEU A C 1
ATOM 1550 O O . LEU A 1 191 ? -24.786 11.542 28.014 1.00 95.19 191 LEU A O 1
ATOM 1554 N N . GLU A 1 192 ? -25.039 12.288 25.911 1.00 94.44 192 GLU A N 1
ATOM 1555 C CA . GLU A 1 192 ? -25.851 11.163 25.438 1.00 94.44 192 GLU A CA 1
ATOM 1556 C C . GLU A 1 192 ? -25.060 9.857 25.417 1.00 94.44 192 GLU A C 1
ATOM 1558 O O . GLU A 1 192 ? -25.531 8.847 25.940 1.00 94.44 192 GLU A O 1
ATOM 1563 N N . PHE A 1 193 ? -23.821 9.888 24.927 1.00 96.88 193 PHE A N 1
ATOM 1564 C CA . PHE A 1 193 ? -22.937 8.727 24.928 1.00 96.88 193 PHE A CA 1
ATOM 1565 C C . PHE A 1 193 ? -22.709 8.168 26.341 1.00 96.88 193 PHE A C 1
ATOM 1567 O O . PHE A 1 193 ? -22.834 6.964 26.570 1.00 96.88 193 PHE A O 1
ATOM 1574 N N . VAL A 1 194 ? -22.447 9.039 27.320 1.00 97.06 194 VAL A N 1
ATOM 1575 C CA . VAL A 1 194 ? -22.262 8.626 28.722 1.00 97.06 194 VAL A CA 1
ATOM 1576 C C . VAL A 1 194 ? -23.545 8.027 29.311 1.00 97.06 194 VAL A C 1
ATOM 1578 O O . VAL A 1 194 ? -23.482 7.047 30.058 1.00 97.06 194 VAL A O 1
ATOM 1581 N N . LYS A 1 195 ? -24.720 8.576 28.975 1.00 95.19 195 LYS A N 1
ATOM 1582 C CA . LYS A 1 195 ? -26.010 8.003 29.399 1.00 95.19 195 LYS A CA 1
ATOM 1583 C C . LYS A 1 195 ? -26.208 6.602 28.824 1.00 95.19 195 LYS A C 1
ATOM 1585 O O . LYS A 1 195 ? -26.553 5.698 29.581 1.00 95.19 195 LYS A O 1
ATOM 1590 N N . LEU A 1 196 ? -25.923 6.419 27.535 1.00 97.06 196 LEU A N 1
ATOM 1591 C CA . LEU A 1 196 ? -26.050 5.131 26.857 1.00 97.06 196 LEU A CA 1
ATOM 1592 C C . LEU A 1 196 ? -25.103 4.080 27.451 1.00 97.06 196 LEU A C 1
ATOM 1594 O O . LEU A 1 196 ? -25.514 2.950 27.702 1.00 97.06 196 LEU A O 1
ATOM 1598 N N . GLN A 1 197 ? -23.854 4.450 27.749 1.00 93.94 197 GLN A N 1
ATOM 1599 C CA . GLN A 1 197 ? -22.915 3.554 28.432 1.00 93.94 197 GLN A CA 1
ATOM 1600 C C . GLN A 1 197 ? -23.436 3.111 29.802 1.00 93.94 197 GLN A C 1
ATOM 1602 O O . GLN A 1 197 ? -23.366 1.931 30.145 1.00 93.94 197 GLN A O 1
ATOM 1607 N N . LYS A 1 198 ? -23.982 4.050 30.585 1.00 96.38 198 LYS A N 1
ATOM 1608 C CA . LYS A 1 198 ? -24.551 3.751 31.902 1.00 96.38 198 LYS A CA 1
ATOM 1609 C C . LYS A 1 198 ? -25.759 2.817 31.802 1.00 96.38 198 LYS A C 1
ATOM 1611 O O . LYS A 1 198 ? -25.894 1.919 32.629 1.00 96.38 198 LYS A O 1
ATOM 1616 N N . GLU A 1 199 ? -26.622 3.028 30.814 1.00 97.00 199 GLU A N 1
ATOM 1617 C CA . GLU A 1 199 ? -27.783 2.176 30.553 1.00 97.00 199 GLU A CA 1
ATOM 1618 C C . GLU A 1 199 ? -27.355 0.760 30.160 1.00 97.00 199 GLU A C 1
ATOM 1620 O O . GLU A 1 199 ? -27.778 -0.201 30.798 1.00 97.00 199 GLU A O 1
ATOM 1625 N N . LYS A 1 200 ? -26.423 0.629 29.208 1.00 96.19 200 LYS A N 1
ATOM 1626 C CA . LYS A 1 20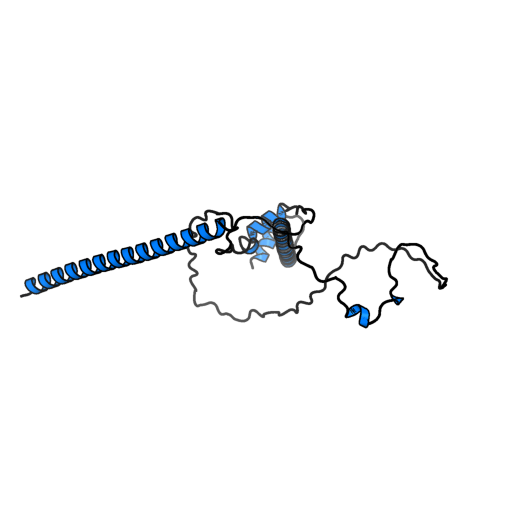0 ? -25.881 -0.668 28.777 1.00 96.19 200 LYS A CA 1
ATOM 1627 C C . LYS A 1 200 ? -25.238 -1.443 29.921 1.00 96.19 200 LYS A C 1
ATOM 1629 O O . LYS A 1 200 ? -25.484 -2.636 30.073 1.00 96.19 200 LYS A O 1
ATOM 1634 N N . TYR A 1 201 ? -24.471 -0.757 30.765 1.00 97.56 201 TYR A N 1
ATOM 1635 C CA . TYR A 1 201 ? -23.890 -1.363 31.959 1.00 97.56 201 TYR A CA 1
ATOM 1636 C C . TYR A 1 201 ? -24.965 -1.880 32.928 1.00 97.56 201 TYR A C 1
ATOM 1638 O O . TYR A 1 201 ? -24.825 -2.958 33.506 1.00 97.56 201 TYR A O 1
ATOM 1646 N N . LEU A 1 202 ? -26.054 -1.126 33.109 1.00 96.81 202 LEU A N 1
ATOM 1647 C CA . LEU A 1 202 ? -27.142 -1.521 33.998 1.00 96.81 202 LEU A CA 1
ATOM 1648 C C . LEU A 1 202 ? -27.922 -2.722 33.444 1.00 96.81 202 LEU A C 1
ATOM 1650 O O . LEU A 1 202 ? -28.235 -3.636 34.206 1.00 96.81 202 LEU A O 1
ATOM 1654 N N . GLU A 1 203 ? -28.191 -2.749 32.137 1.00 96.44 203 GLU A N 1
ATOM 1655 C CA . GLU A 1 203 ? -28.805 -3.890 31.446 1.00 96.44 203 GLU A CA 1
ATOM 1656 C C . GLU A 1 203 ? -27.967 -5.163 31.622 1.00 96.44 203 GLU A C 1
ATOM 1658 O O . GLU A 1 203 ? -28.489 -6.197 32.046 1.00 96.44 203 GLU A O 1
ATOM 1663 N N . GLU A 1 204 ? -26.657 -5.079 31.372 1.00 95.38 204 GLU A N 1
ATOM 1664 C CA . GLU A 1 204 ? -25.734 -6.204 31.540 1.00 95.38 204 GLU A CA 1
ATOM 1665 C C . GLU A 1 204 ? -25.706 -6.693 32.996 1.00 95.38 204 GLU A C 1
ATOM 1667 O O . GLU A 1 204 ? -25.782 -7.896 33.268 1.00 95.38 204 GLU A O 1
ATOM 1672 N N . HIS A 1 205 ? -25.657 -5.762 33.952 1.00 96.94 205 HIS A N 1
ATOM 1673 C CA . HIS A 1 205 ? -25.679 -6.087 35.373 1.00 96.94 205 HIS A CA 1
ATOM 1674 C C . HIS A 1 205 ? -26.979 -6.799 35.780 1.00 96.94 205 HIS A C 1
ATOM 1676 O O . HIS A 1 205 ? -26.938 -7.808 36.489 1.00 96.94 205 HIS A O 1
ATOM 1682 N N . ILE A 1 206 ? -28.136 -6.309 35.324 1.00 97.56 206 ILE A N 1
ATOM 1683 C CA . ILE A 1 206 ? -29.440 -6.935 35.588 1.00 97.56 206 ILE A CA 1
ATOM 1684 C C . ILE A 1 206 ? -29.473 -8.351 35.010 1.00 97.56 206 ILE A C 1
ATOM 1686 O O . ILE A 1 206 ? -29.828 -9.293 35.723 1.00 97.56 206 ILE A O 1
ATOM 1690 N N . PHE A 1 207 ? -29.045 -8.517 33.759 1.00 97.38 207 PHE A N 1
ATOM 1691 C CA . PHE A 1 207 ? -29.011 -9.813 33.090 1.00 97.38 207 PHE A CA 1
ATOM 1692 C C . PHE A 1 207 ? -28.118 -10.818 33.831 1.00 97.38 207 PHE A C 1
ATOM 1694 O O . PHE A 1 207 ? -28.521 -11.954 34.101 1.00 97.38 207 PHE A O 1
ATOM 1701 N N . LYS A 1 208 ? -26.929 -10.384 34.264 1.00 97.25 208 LYS A N 1
ATOM 1702 C CA . LYS A 1 208 ? -26.007 -11.200 35.065 1.00 97.25 208 LYS A CA 1
ATOM 1703 C C . LYS A 1 208 ? -26.626 -11.629 36.396 1.00 97.25 208 LYS A C 1
ATOM 1705 O O . LYS A 1 208 ? -26.500 -12.790 36.789 1.00 97.25 208 LYS A O 1
ATOM 1710 N N . MET A 1 209 ? -27.329 -10.723 37.076 1.00 96.75 209 MET A N 1
ATOM 1711 C CA . MET A 1 209 ? -28.029 -11.032 38.326 1.00 96.75 209 MET A CA 1
ATOM 1712 C C . MET A 1 209 ? -29.179 -12.020 38.121 1.00 96.75 209 MET A C 1
ATOM 1714 O O . MET A 1 209 ? -29.405 -12.884 38.969 1.00 96.75 209 MET A O 1
ATOM 1718 N N . GLU A 1 210 ? -29.888 -11.938 36.997 1.00 97.19 210 GLU A N 1
ATOM 1719 C CA . GLU A 1 210 ? -30.949 -12.885 36.663 1.00 97.19 210 GLU A CA 1
ATOM 1720 C C . GLU A 1 210 ? -30.401 -14.299 36.423 1.00 97.19 210 GLU A C 1
ATOM 1722 O O . GLU A 1 210 ? -30.943 -15.270 36.958 1.00 97.19 210 GLU A O 1
ATOM 1727 N N . ILE A 1 211 ? -29.285 -14.422 35.695 1.00 96.31 211 ILE A N 1
ATOM 1728 C CA . ILE A 1 211 ? -28.594 -15.704 35.492 1.00 96.31 211 ILE A CA 1
ATOM 1729 C C . ILE A 1 211 ? -28.182 -16.314 36.835 1.00 96.31 211 ILE A C 1
ATOM 1731 O O . ILE A 1 211 ? -28.432 -17.496 37.077 1.00 96.31 211 ILE A O 1
ATOM 1735 N N . LEU A 1 212 ? -27.584 -15.517 37.726 1.00 94.94 212 LEU A N 1
ATOM 1736 C CA . LEU A 1 212 ? -27.157 -15.992 39.044 1.00 94.94 212 LEU A CA 1
ATOM 1737 C C . LEU A 1 212 ? -28.338 -16.479 39.890 1.00 94.94 212 LEU A C 1
ATOM 1739 O O . LEU A 1 212 ? -28.253 -17.545 40.498 1.00 94.94 212 LEU A O 1
ATOM 1743 N N . ARG A 1 213 ? -29.465 -15.756 39.880 1.00 94.81 213 ARG A N 1
ATOM 1744 C CA . ARG A 1 213 ? -30.691 -16.186 40.572 1.00 94.81 213 ARG A CA 1
ATOM 1745 C C . ARG A 1 213 ? -31.218 -17.510 40.022 1.00 94.81 213 ARG A C 1
ATOM 1747 O O . ARG A 1 213 ? -31.500 -18.414 40.803 1.00 94.81 213 ARG A O 1
ATOM 1754 N N . LYS A 1 214 ? -31.302 -17.655 38.694 1.00 94.69 214 LYS A N 1
ATOM 1755 C CA . LYS A 1 214 ? -31.734 -18.910 38.049 1.00 94.69 214 LYS A CA 1
ATOM 1756 C C . LYS A 1 214 ? -30.811 -20.076 38.412 1.00 94.69 214 LYS A C 1
ATOM 1758 O O . LYS A 1 214 ? -31.298 -21.166 38.703 1.00 94.69 214 LYS A O 1
ATOM 1763 N N . LYS A 1 215 ? -29.495 -19.838 38.446 1.00 93.81 215 LYS A N 1
ATOM 1764 C CA . LYS A 1 215 ? -28.496 -20.841 38.836 1.00 93.81 215 LYS A CA 1
ATOM 1765 C C . LYS A 1 215 ? -28.656 -21.277 40.295 1.00 93.81 215 LYS A C 1
ATOM 1767 O O . LYS A 1 215 ? -28.634 -22.475 40.555 1.00 93.81 215 LYS A O 1
ATOM 1772 N N . ASN A 1 216 ? -28.865 -20.339 41.220 1.00 91.88 216 ASN A N 1
ATOM 1773 C CA . ASN A 1 216 ? -29.094 -20.663 42.632 1.00 91.88 216 ASN A CA 1
ATOM 1774 C C . ASN A 1 216 ? -30.369 -21.489 42.833 1.00 91.88 216 ASN A C 1
ATOM 1776 O O . ASN A 1 216 ? -30.317 -22.515 43.500 1.00 91.88 216 ASN A O 1
ATOM 1780 N N . ILE A 1 217 ? -31.477 -21.118 42.183 1.00 94.56 217 ILE A N 1
ATOM 1781 C CA . ILE A 1 217 ? -32.731 -21.889 42.252 1.00 94.56 217 ILE A CA 1
ATOM 1782 C C . ILE A 1 217 ? -32.528 -23.323 41.736 1.00 94.56 217 ILE A C 1
ATOM 1784 O O . ILE A 1 217 ? -33.085 -24.274 42.282 1.00 94.56 217 ILE A O 1
ATOM 1788 N N . LEU A 1 218 ? -31.740 -23.502 40.671 1.00 90.94 218 LEU A N 1
ATOM 1789 C CA . LEU A 1 218 ? -31.443 -24.829 40.130 1.00 90.94 218 LEU A CA 1
ATOM 1790 C C . LEU A 1 218 ? -30.602 -25.661 41.108 1.00 90.94 218 LEU A C 1
ATOM 1792 O O . LEU A 1 218 ? -30.905 -26.835 41.310 1.00 90.94 218 LEU A O 1
ATOM 1796 N N . LEU A 1 219 ? -29.601 -25.050 41.748 1.00 91.00 219 LEU A N 1
ATOM 1797 C CA . LEU A 1 219 ? -28.793 -25.699 42.783 1.00 91.00 219 LEU A CA 1
ATOM 1798 C C . LEU A 1 219 ? -29.638 -26.116 43.993 1.00 91.00 219 LEU A C 1
ATOM 1800 O O . LEU A 1 219 ? -29.507 -27.242 44.462 1.00 91.00 219 LEU A O 1
ATOM 1804 N N . GLU A 1 220 ? -30.544 -25.258 44.464 1.00 91.19 220 GLU A N 1
ATOM 1805 C CA . GLU A 1 220 ? -31.461 -25.579 45.567 1.00 91.19 220 GLU A CA 1
ATOM 1806 C C . GLU A 1 220 ? -32.387 -26.753 45.225 1.00 91.19 220 GLU A C 1
ATOM 1808 O O . GLU A 1 220 ? -32.598 -27.641 46.055 1.00 91.19 220 GLU A O 1
ATOM 1813 N N . LYS A 1 221 ? -32.900 -26.808 43.987 1.00 90.75 221 LYS A N 1
ATOM 1814 C CA . LYS A 1 221 ? -33.694 -27.948 43.502 1.00 90.75 221 LYS A CA 1
ATOM 1815 C C . LYS A 1 221 ? -32.882 -29.240 43.455 1.00 90.75 221 LYS A C 1
ATOM 1817 O O . LYS A 1 221 ? -33.401 -30.283 43.838 1.00 90.75 221 LYS A O 1
ATOM 1822 N N . GLN A 1 222 ? -31.628 -29.181 43.001 1.00 89.25 222 GLN A N 1
ATOM 1823 C CA . GLN A 1 222 ? -30.746 -30.349 42.985 1.00 89.25 222 GLN A CA 1
ATOM 1824 C C . GLN A 1 222 ? -30.456 -30.846 44.402 1.00 89.25 222 GLN A C 1
ATOM 1826 O O . GLN A 1 222 ? -30.621 -32.033 44.665 1.00 89.25 222 GLN A O 1
ATOM 1831 N N . LEU A 1 223 ? -30.121 -29.945 45.326 1.00 85.38 223 LEU A N 1
ATOM 1832 C CA . LEU A 1 223 ? -29.881 -30.287 46.729 1.00 85.38 223 LEU A CA 1
ATOM 1833 C C . LEU A 1 223 ? -31.123 -30.895 47.393 1.00 85.38 223 LEU A C 1
ATOM 1835 O O . LEU A 1 223 ? -31.011 -31.929 48.040 1.00 85.38 223 LEU A O 1
ATOM 1839 N N . SER A 1 224 ? -32.305 -30.319 47.155 1.00 84.44 224 SER A N 1
ATOM 1840 C CA . SER A 1 224 ? -33.575 -30.840 47.690 1.00 84.44 224 SER A CA 1
ATOM 1841 C C . SER A 1 224 ? -33.980 -32.191 47.090 1.00 84.44 224 SER A C 1
ATOM 1843 O O . SER A 1 224 ? -34.787 -32.895 47.677 1.00 84.44 224 SER A O 1
ATOM 1845 N N . SER A 1 225 ? -33.457 -32.556 45.912 1.00 82.44 225 SER A N 1
ATOM 1846 C CA . SER A 1 225 ? -33.695 -33.873 45.298 1.00 82.44 225 SER A CA 1
ATOM 1847 C C . SER A 1 225 ? -32.749 -34.971 45.799 1.00 82.44 225 SER A C 1
ATOM 1849 O O . SER A 1 225 ? -32.972 -36.141 45.499 1.00 82.44 225 SER A O 1
ATOM 1851 N N . MET A 1 226 ? -31.686 -34.601 46.524 1.00 75.62 226 MET A N 1
ATOM 1852 C CA . MET A 1 226 ? -30.683 -35.531 47.064 1.00 75.62 226 MET A CA 1
ATOM 1853 C C . MET A 1 226 ? -30.882 -35.852 48.555 1.00 75.62 226 MET A C 1
ATOM 1855 O O . MET A 1 226 ? -30.184 -36.724 49.071 1.00 75.62 226 MET A O 1
ATOM 1859 N N . THR A 1 227 ? -31.802 -35.162 49.234 1.00 58.66 227 THR A N 1
ATOM 1860 C CA . THR A 1 227 ? -32.230 -35.410 50.625 1.00 58.66 227 THR A CA 1
ATOM 1861 C C . THR A 1 227 ? -33.572 -36.115 50.661 1.00 58.66 227 THR A C 1
ATOM 1863 O O . THR A 1 227 ? -33.702 -37.087 51.433 1.00 58.66 227 THR A O 1
#

pLDDT: mean 71.37, std 21.77, range [30.66, 97.56]

Organism: Callosobruchus maculatus (NCBI:txid64391)

Sequence (227 aa):
MCWKKVEEEFNEHDKDFKDWQSLKIKYNNLKRKTKLKFSENKLNITQTGGGPYREVKIDPVNLAIKDIIGPQLDGFSNIYDNDADERIEEPEKMIQIVVNENTNLENMAIDDENINLECVASDDNDAAQEKDNVNQKDCHDGADNRNCWAKYTPQTLRTPVTRKLKARRLKTNTGGTKYVGIQYQLMQEKLEFVKLQKEKYLEEHIFKMEILRKKNILLEKQLSSMT

Secondary structure (DSSP, 8-state):
-HHHHHHHHHHHH-SS---HHHHHHHHHHHHHHHHHHHHHHHHHHH--SSPPP------HHHHHHHHHHGGGGT----TT-TTS----------------S---------------------------------------S-S-----GGG--HHHHHS-SS-------------TTHHHHHHHHHHHHHHHHHHHHHHHHHHHHHHHHHHHHHHHHHHHHHHHHH-

Radius of gyration: 35.89 Å; Cα contacts (8 Å, |Δi|>4): 38; chains: 1; bounding box: 76×87×79 Å

Solvent-accessible surface area (backbone atoms only — not comparable to full-atom values): 15362 Å² total; per-residue (Å²): 112,73,53,56,54,52,24,53,58,45,42,75,75,42,93,64,85,59,56,40,67,59,54,51,51,50,49,54,51,49,52,50,52,37,51,50,51,54,51,54,42,51,46,54,71,69,62,85,71,95,63,83,82,66,88,69,86,80,51,71,67,42,52,54,51,43,63,76,63,42,69,82,73,79,58,83,83,60,94,85,48,90,81,60,75,88,72,85,70,75,85,76,78,82,79,79,79,78,83,70,92,82,68,88,87,75,82,83,79,80,82,80,75,76,85,78,88,72,84,80,72,87,81,84,86,80,90,80,90,85,80,89,82,92,81,92,78,87,86,80,90,78,91,76,96,75,81,71,70,88,78,68,47,81,65,65,74,71,47,76,91,62,81,80,87,71,82,77,81,72,85,72,93,66,79,88,62,66,69,61,53,55,54,51,50,54,52,49,54,54,52,50,50,53,51,51,53,53,49,53,53,50,53,52,51,52,52,53,54,50,53,52,52,55,50,50,55,51,50,53,53,54,55,65,72,75,110

InterPro domains:
  IPR028002 Myb/SANT-like DNA-binding domain 5 [PF13873] (2-38)